Protein AF-A0A7W0ITI0-F1 (afdb_monomer_lite)

Sequence (199 aa):
MSAESVATEQTINFISLFIHGLGQFTGVFLGVLAGTAVTLLVQFLIRKKDEKNQIENLRFELEINLKKIHEWRDELTKYRNTVNGDSLITYFGYFKLSSFIGVTVFQLHNSGTLYKYLTHELIGQLQEVFNDFSLNGENFLNNQIRQRKDTLVNLNESGNEELWQKQLKPEVVRDIDFWEQKFKTHENTIKNTIQALNK

Radius of gyration: 34.75 Å; chains: 1; bounding box: 82×38×109 Å

Structure (mmCIF, N/CA/C/O backbone):
data_AF-A0A7W0ITI0-F1
#
_entry.id   AF-A0A7W0ITI0-F1
#
loop_
_atom_site.group_PDB
_atom_site.id
_atom_site.type_symbol
_atom_site.label_atom_id
_atom_site.label_alt_id
_atom_site.label_comp_id
_atom_site.label_asym_id
_atom_site.label_entity_id
_atom_site.label_seq_id
_atom_site.pdbx_PDB_ins_code
_atom_site.Cartn_x
_atom_site.Cartn_y
_atom_site.Cartn_z
_atom_site.occupancy
_atom_site.B_iso_or_equiv
_atom_site.auth_seq_id
_atom_site.auth_comp_id
_atom_site.auth_asym_id
_atom_site.auth_atom_id
_atom_site.pdbx_PDB_model_num
ATOM 1 N N . MET A 1 1 ? 57.970 24.795 -75.347 1.00 55.53 1 MET A N 1
ATOM 2 C CA . MET A 1 1 ? 56.687 24.163 -74.967 1.00 55.53 1 MET A CA 1
ATOM 3 C C . MET A 1 1 ? 55.599 24.781 -75.820 1.00 55.53 1 MET A C 1
ATOM 5 O O . MET A 1 1 ? 55.532 26.003 -75.868 1.00 55.53 1 MET A O 1
ATOM 9 N N . SER A 1 2 ? 54.842 23.974 -76.566 1.00 56.50 2 SER A N 1
ATOM 10 C CA . SER A 1 2 ? 53.717 24.468 -77.368 1.00 56.50 2 SER A CA 1
ATOM 11 C C . SER A 1 2 ? 52.556 24.847 -76.444 1.00 56.50 2 SER A C 1
ATOM 13 O O . SER A 1 2 ? 52.380 24.245 -75.387 1.00 56.50 2 SER A O 1
ATOM 15 N N . ALA A 1 3 ? 51.753 25.843 -76.827 1.00 58.75 3 ALA A N 1
ATOM 16 C CA . ALA A 1 3 ? 50.577 26.273 -76.058 1.00 58.75 3 ALA A CA 1
ATOM 17 C C . ALA A 1 3 ? 49.600 25.111 -75.757 1.00 58.75 3 ALA A C 1
ATOM 19 O O . ALA A 1 3 ? 48.911 25.107 -74.740 1.00 58.75 3 ALA A O 1
ATOM 20 N N . GLU A 1 4 ? 49.614 24.088 -76.609 1.00 58.31 4 GLU A N 1
ATOM 21 C CA . GLU A 1 4 ? 48.834 22.857 -76.493 1.00 58.31 4 GLU A CA 1
ATOM 22 C C . GLU A 1 4 ? 49.277 21.967 -75.312 1.00 58.31 4 GLU A C 1
ATOM 24 O O . GLU A 1 4 ? 48.436 21.387 -74.622 1.00 58.31 4 GLU A O 1
ATOM 29 N N . SER A 1 5 ? 50.582 21.914 -74.996 1.00 57.88 5 SER A N 1
ATOM 30 C CA . SER A 1 5 ? 51.080 21.130 -73.854 1.00 57.88 5 SER A CA 1
ATOM 31 C C . SER A 1 5 ? 50.694 21.763 -72.513 1.00 57.88 5 SER A C 1
ATOM 33 O O . SER A 1 5 ? 50.364 21.052 -71.570 1.00 57.88 5 SER A O 1
ATOM 35 N N . VAL A 1 6 ? 50.667 23.099 -72.447 1.00 64.62 6 VAL A N 1
ATOM 36 C CA . VAL A 1 6 ? 50.295 23.863 -71.242 1.00 64.62 6 VAL A CA 1
ATOM 37 C C . VAL A 1 6 ? 48.793 23.753 -70.952 1.00 64.62 6 VAL A C 1
ATOM 39 O O . VAL A 1 6 ? 48.401 23.568 -69.801 1.00 64.62 6 VAL A O 1
ATOM 42 N N . ALA A 1 7 ? 47.946 23.803 -71.985 1.00 62.38 7 ALA A N 1
ATOM 43 C CA . ALA A 1 7 ? 46.495 23.652 -71.836 1.00 62.38 7 ALA A CA 1
ATOM 44 C C . ALA A 1 7 ? 46.099 22.241 -71.358 1.00 62.38 7 ALA A C 1
ATOM 46 O O . ALA A 1 7 ? 45.210 22.082 -70.516 1.00 62.38 7 ALA A O 1
ATOM 47 N N . THR A 1 8 ? 46.795 21.211 -71.848 1.00 66.81 8 THR A N 1
ATOM 48 C CA . THR A 1 8 ? 46.546 19.815 -71.456 1.00 66.81 8 THR A CA 1
ATOM 49 C C . THR A 1 8 ? 46.943 19.567 -69.995 1.00 66.81 8 THR A C 1
ATOM 51 O O . THR A 1 8 ? 46.184 18.964 -69.236 1.00 66.81 8 THR A O 1
ATOM 54 N N . GLU A 1 9 ? 48.083 20.108 -69.559 1.00 67.69 9 GLU A N 1
ATOM 55 C CA . GLU A 1 9 ? 48.575 19.990 -68.180 1.00 67.69 9 GLU A CA 1
ATOM 56 C C . GLU A 1 9 ? 47.689 20.747 -67.170 1.00 67.69 9 GL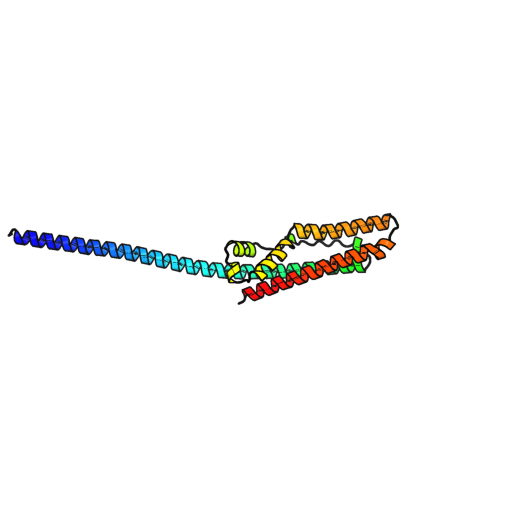U A C 1
ATOM 58 O O . GLU A 1 9 ? 47.389 20.235 -66.089 1.00 67.69 9 GLU A O 1
ATOM 63 N N . GLN A 1 10 ? 47.175 21.926 -67.540 1.00 65.06 10 GLN A N 1
ATOM 64 C CA . GLN A 1 10 ? 46.207 22.665 -66.718 1.00 65.06 10 GLN A CA 1
ATOM 65 C C . GLN A 1 10 ? 44.873 21.921 -66.564 1.00 65.06 10 GLN A C 1
ATOM 67 O O . GLN A 1 10 ? 44.306 21.895 -65.471 1.00 65.06 10 GLN A O 1
ATOM 72 N N . THR A 1 11 ? 44.395 21.267 -67.626 1.00 63.88 11 THR A N 1
ATOM 73 C CA . THR A 1 11 ? 43.134 20.508 -67.602 1.00 63.88 11 THR A CA 1
ATOM 74 C C . THR A 1 11 ? 43.245 19.257 -66.721 1.00 63.88 11 THR A C 1
ATOM 76 O O . THR A 1 11 ? 42.347 18.976 -65.927 1.00 63.88 11 THR A O 1
ATOM 79 N N . ILE A 1 12 ? 44.374 18.541 -66.786 1.00 66.88 12 ILE A N 1
ATOM 80 C CA . ILE A 1 12 ? 44.643 17.365 -65.939 1.00 66.88 12 ILE A CA 1
ATOM 81 C C . ILE A 1 12 ? 44.755 17.764 -64.460 1.00 66.88 12 ILE A C 1
ATOM 83 O O . ILE A 1 12 ? 44.180 17.096 -63.597 1.00 66.88 12 ILE A O 1
ATOM 87 N N . ASN A 1 13 ? 45.422 18.882 -64.158 1.00 63.97 13 ASN A N 1
ATOM 88 C CA . ASN A 1 13 ? 45.515 19.398 -62.791 1.00 63.97 13 ASN A CA 1
ATOM 89 C C . ASN A 1 13 ? 44.150 19.822 -62.233 1.00 63.97 13 ASN A C 1
ATOM 91 O O . ASN A 1 13 ? 43.855 19.526 -61.077 1.00 63.97 13 ASN A O 1
ATOM 95 N N . PHE A 1 14 ? 43.288 20.440 -63.047 1.00 60.88 14 PHE A N 1
ATOM 96 C CA . PHE A 1 14 ? 41.931 20.814 -62.638 1.00 60.88 14 PHE A CA 1
ATOM 97 C C . PHE A 1 14 ? 41.052 19.589 -62.344 1.00 60.88 14 PHE A C 1
ATOM 99 O O . PHE A 1 14 ? 40.375 19.548 -61.318 1.00 60.88 14 PHE A O 1
ATOM 106 N N . ILE A 1 15 ? 41.110 18.555 -63.190 1.00 56.72 15 ILE A N 1
ATOM 107 C CA . ILE A 1 15 ? 40.376 17.297 -62.982 1.00 56.72 15 ILE A CA 1
ATOM 108 C C . ILE A 1 15 ? 40.888 16.564 -61.733 1.00 56.72 15 ILE A C 1
ATOM 110 O O . ILE A 1 15 ? 40.084 16.089 -60.936 1.00 56.72 15 ILE A O 1
ATOM 114 N N . SER A 1 16 ? 42.205 16.523 -61.511 1.00 58.97 16 SER A N 1
ATOM 115 C CA . SER A 1 16 ? 42.799 15.940 -60.300 1.00 58.97 16 SER A CA 1
ATOM 116 C C . SER A 1 16 ? 42.366 16.681 -59.027 1.00 58.97 16 SER A C 1
ATOM 118 O O . SER A 1 16 ? 42.003 16.041 -58.040 1.00 58.97 16 SER A O 1
ATOM 120 N N . LEU A 1 17 ? 42.327 18.019 -59.049 1.00 58.84 17 LEU A N 1
ATOM 121 C CA . LEU A 1 17 ? 41.833 18.836 -57.932 1.00 58.84 17 LEU A CA 1
ATOM 122 C C . LEU A 1 17 ? 40.335 18.621 -57.678 1.00 58.84 17 LEU A C 1
ATOM 124 O O . LEU A 1 17 ? 39.905 18.557 -56.528 1.00 58.84 17 LEU A O 1
ATOM 128 N N . PHE A 1 18 ? 39.547 18.469 -58.742 1.00 55.47 18 PHE A N 1
ATOM 129 C CA . PHE A 1 18 ? 38.111 18.223 -58.660 1.00 55.47 18 PHE A CA 1
ATOM 130 C C . PHE A 1 18 ? 37.793 16.820 -58.117 1.00 55.47 18 PHE A C 1
ATOM 132 O O . PHE A 1 18 ? 36.931 16.679 -57.252 1.00 55.47 18 PHE A O 1
ATOM 139 N N . ILE A 1 19 ? 38.531 15.791 -58.549 1.00 58.16 19 ILE A N 1
ATOM 140 C CA . ILE A 1 19 ? 38.401 14.411 -58.052 1.00 58.16 19 ILE A CA 1
ATOM 141 C C . ILE A 1 19 ? 38.868 14.307 -56.593 1.00 58.16 19 ILE A C 1
ATOM 143 O O . ILE A 1 19 ? 38.176 13.693 -55.781 1.00 58.16 19 ILE A O 1
ATOM 147 N N . HIS A 1 20 ? 39.985 14.947 -56.224 1.00 56.28 20 HIS A N 1
ATOM 148 C CA . HIS A 1 20 ? 40.432 15.002 -54.828 1.00 56.28 20 HIS A CA 1
ATOM 149 C C . HIS A 1 20 ? 39.455 15.783 -53.936 1.00 56.28 20 HIS A C 1
ATOM 151 O O . HIS A 1 20 ? 39.162 15.337 -52.827 1.00 56.28 20 HIS A O 1
ATOM 157 N N . GLY A 1 21 ? 38.893 16.892 -54.430 1.00 57.44 21 GLY A N 1
ATOM 158 C CA . GLY A 1 21 ? 37.854 17.652 -53.736 1.00 57.44 21 GLY A CA 1
ATOM 159 C C . GLY A 1 21 ? 36.591 16.820 -53.506 1.00 57.44 21 GLY A C 1
ATOM 160 O O . GLY A 1 21 ? 36.151 16.675 -52.368 1.00 57.44 21 GLY A O 1
ATOM 161 N N . LEU A 1 22 ? 36.042 16.191 -54.551 1.00 54.81 22 LEU A N 1
ATOM 162 C CA . LEU A 1 22 ? 34.871 15.307 -54.448 1.00 54.81 22 LEU A CA 1
ATOM 163 C C . LEU A 1 22 ? 35.119 14.091 -53.538 1.00 54.81 22 LEU A C 1
ATOM 165 O O . LEU A 1 22 ? 34.239 13.719 -52.759 1.00 54.81 22 LEU A O 1
ATOM 169 N N . GLY A 1 23 ? 36.312 13.494 -53.583 1.00 55.19 23 GLY A N 1
ATOM 170 C CA . GLY A 1 23 ? 36.715 12.400 -52.692 1.00 55.19 23 GLY A CA 1
ATOM 171 C C . GLY A 1 23 ? 36.754 12.812 -51.214 1.00 55.19 23 GLY A C 1
ATOM 172 O O . GLY A 1 23 ? 36.298 12.069 -50.346 1.00 55.19 23 GLY A O 1
ATOM 173 N N . GLN A 1 24 ? 37.220 14.027 -50.916 1.00 55.84 24 GLN A N 1
ATOM 174 C CA . GLN A 1 24 ? 37.206 14.572 -49.555 1.00 55.84 24 GLN A CA 1
ATOM 175 C C . GLN A 1 24 ? 35.787 14.923 -49.082 1.00 55.84 24 GLN A C 1
ATOM 177 O O . GLN A 1 24 ? 35.429 14.590 -47.954 1.00 55.84 24 GLN A O 1
ATOM 182 N N . PHE A 1 25 ? 34.945 15.516 -49.937 1.00 54.50 25 PHE A N 1
ATOM 183 C CA . PHE A 1 25 ? 33.549 15.817 -49.589 1.00 54.50 25 PHE A CA 1
ATOM 184 C C . PHE A 1 25 ? 32.720 14.550 -49.346 1.00 54.50 25 PHE A C 1
ATOM 186 O O . PHE A 1 25 ? 31.963 14.491 -48.378 1.00 54.50 25 PHE A O 1
ATOM 193 N N . THR A 1 26 ? 32.892 13.514 -50.172 1.00 57.75 26 THR A N 1
ATOM 194 C CA . THR A 1 26 ? 32.222 12.218 -49.979 1.00 57.75 26 THR A CA 1
ATOM 195 C C . THR A 1 26 ? 32.723 11.494 -48.728 1.00 57.75 26 THR A C 1
ATOM 197 O O . THR A 1 26 ? 31.907 10.958 -47.981 1.00 57.75 26 THR A O 1
ATOM 200 N N . GLY A 1 27 ? 34.026 11.542 -48.430 1.00 59.31 27 GLY A N 1
ATOM 201 C CA . GLY A 1 27 ? 34.604 10.973 -47.208 1.00 59.31 27 GLY A CA 1
ATOM 202 C C . GLY A 1 27 ? 34.136 11.665 -45.923 1.00 59.31 27 GLY A C 1
ATOM 203 O O . GLY A 1 27 ? 33.773 10.987 -44.963 1.00 59.31 27 GLY A O 1
ATOM 204 N N . VAL A 1 28 ? 34.068 13.002 -45.906 1.00 61.47 28 VAL A N 1
ATOM 205 C CA . VAL A 1 28 ? 33.527 13.770 -44.768 1.00 61.47 28 VAL A CA 1
ATOM 206 C C . VAL A 1 28 ? 32.029 13.509 -44.602 1.00 61.47 28 VAL A C 1
ATOM 208 O O . VAL A 1 28 ? 31.570 13.277 -43.487 1.00 61.47 28 VAL A O 1
ATOM 211 N N . PHE A 1 29 ? 31.267 13.471 -45.698 1.00 65.88 29 PHE A N 1
ATOM 212 C CA . PHE A 1 29 ? 29.832 13.188 -45.665 1.00 65.88 29 PHE A CA 1
ATOM 213 C C . PHE A 1 29 ? 29.526 11.768 -45.161 1.00 65.88 29 PHE A C 1
ATOM 215 O O . PHE A 1 29 ? 28.691 11.594 -44.273 1.00 65.88 29 PHE A O 1
ATOM 222 N N . LEU A 1 30 ? 30.250 10.755 -45.650 1.00 66.00 30 LEU A N 1
ATOM 223 C CA . LEU A 1 30 ? 30.146 9.376 -45.162 1.00 66.00 30 LEU A CA 1
ATOM 224 C C . LEU A 1 30 ? 30.618 9.245 -43.709 1.00 66.00 30 LEU A C 1
ATOM 226 O O . LEU A 1 30 ? 30.004 8.508 -42.943 1.00 66.00 30 LEU A O 1
ATOM 230 N N . GLY A 1 31 ? 31.652 9.988 -43.309 1.00 61.56 31 GLY A N 1
ATOM 231 C CA . GLY A 1 31 ? 32.125 10.048 -41.926 1.00 61.56 31 GLY A CA 1
ATOM 232 C C . GLY A 1 31 ? 31.086 10.632 -40.967 1.00 61.56 31 GLY A C 1
ATOM 233 O O . GLY A 1 31 ? 30.865 10.071 -39.895 1.00 61.56 31 GLY A O 1
ATOM 234 N N . VAL A 1 32 ? 30.390 11.705 -41.362 1.00 72.69 32 VAL A N 1
ATOM 235 C CA . VAL A 1 32 ? 29.291 12.294 -40.578 1.00 72.69 32 VAL A CA 1
ATOM 236 C C . VAL A 1 32 ? 28.112 11.326 -40.486 1.00 72.69 32 VAL A C 1
ATOM 238 O O . VAL A 1 32 ? 27.622 11.085 -39.386 1.00 72.69 32 VAL A O 1
ATOM 241 N N . LEU A 1 33 ? 27.698 10.708 -41.598 1.00 70.06 33 LEU A N 1
ATOM 242 C CA . LEU A 1 33 ? 26.613 9.719 -41.599 1.00 70.06 33 LEU A CA 1
ATOM 243 C C . LEU A 1 33 ? 26.942 8.488 -40.743 1.00 70.06 33 LEU A C 1
ATOM 245 O O . LEU A 1 33 ? 26.102 8.046 -39.960 1.00 70.06 33 LEU A O 1
ATOM 249 N N . ALA A 1 34 ? 28.164 7.960 -40.846 1.00 74.94 34 ALA A N 1
ATOM 250 C CA . ALA A 1 34 ? 28.629 6.845 -40.027 1.00 74.94 34 ALA A CA 1
ATOM 251 C C . ALA A 1 34 ? 28.706 7.232 -38.542 1.00 74.94 34 ALA A C 1
ATOM 253 O O . ALA A 1 34 ? 28.253 6.472 -37.687 1.00 74.94 34 ALA A O 1
ATOM 254 N N . GLY A 1 35 ? 29.203 8.434 -38.233 1.00 70.88 35 GLY A N 1
ATOM 255 C CA . GLY A 1 35 ? 29.227 8.982 -36.878 1.00 70.88 35 GLY A CA 1
ATOM 256 C C . GLY A 1 35 ? 27.824 9.097 -36.281 1.00 70.88 35 GLY A C 1
ATOM 257 O O . GLY A 1 35 ? 27.577 8.567 -35.200 1.00 70.88 35 GLY A O 1
ATOM 258 N N . THR A 1 36 ? 26.878 9.701 -37.010 1.00 81.38 36 THR A N 1
ATOM 259 C CA . THR A 1 36 ? 25.472 9.804 -36.588 1.00 81.38 36 THR A CA 1
ATOM 260 C C . THR A 1 36 ? 24.841 8.427 -36.392 1.00 81.38 36 THR A C 1
ATOM 262 O O . THR A 1 36 ? 24.191 8.202 -35.372 1.00 81.38 36 THR A O 1
ATOM 265 N N . ALA A 1 37 ? 25.061 7.483 -37.310 1.00 80.00 37 ALA A N 1
ATOM 266 C CA . ALA A 1 37 ? 24.527 6.127 -37.195 1.00 80.00 37 ALA A CA 1
ATOM 267 C C . ALA A 1 37 ? 25.057 5.396 -35.949 1.00 80.00 37 ALA A C 1
ATOM 269 O O . ALA A 1 37 ? 24.274 4.805 -35.203 1.00 80.00 37 ALA A O 1
ATOM 270 N N . VAL A 1 38 ? 26.364 5.481 -35.676 1.00 82.19 38 VAL A N 1
ATOM 271 C CA . VAL A 1 38 ? 26.976 4.897 -34.472 1.00 82.19 38 VAL A CA 1
ATOM 272 C C . VAL A 1 38 ? 26.438 5.566 -33.210 1.00 82.19 38 VAL A C 1
ATOM 274 O O . VAL A 1 38 ? 26.077 4.868 -32.265 1.00 82.19 38 VAL A O 1
ATOM 277 N N . THR A 1 39 ? 26.321 6.897 -33.186 1.00 83.81 39 THR A N 1
ATOM 278 C CA . THR A 1 39 ? 25.745 7.616 -32.041 1.00 83.81 39 THR A CA 1
ATOM 279 C C . THR A 1 39 ? 24.308 7.178 -31.768 1.00 83.81 39 THR A C 1
ATOM 281 O O . THR A 1 39 ? 23.984 6.864 -30.624 1.00 83.81 39 THR A O 1
ATOM 284 N N . LEU A 1 40 ? 23.462 7.090 -32.800 1.00 84.56 40 LEU A N 1
ATOM 285 C CA . LEU A 1 40 ? 22.080 6.623 -32.663 1.00 84.56 40 LEU A CA 1
ATOM 286 C C . LEU A 1 40 ? 22.017 5.184 -32.136 1.00 84.56 40 LEU A C 1
ATOM 288 O O . LEU A 1 40 ? 21.211 4.885 -31.255 1.00 84.56 40 LEU A O 1
ATOM 292 N N . LEU A 1 41 ? 22.893 4.303 -32.623 1.00 84.00 41 LEU A N 1
ATOM 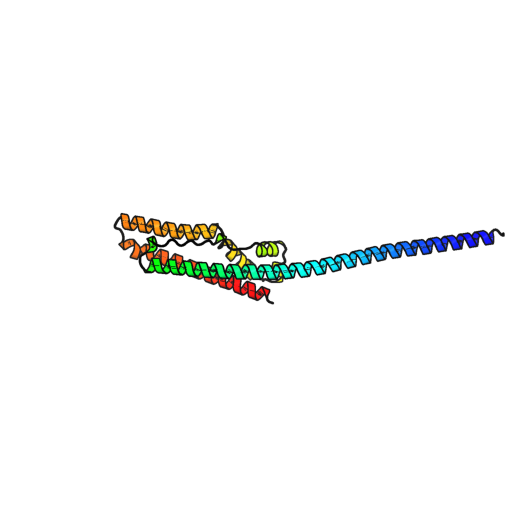293 C CA . LEU A 1 41 ? 22.954 2.911 -32.182 1.00 84.00 41 LEU A CA 1
ATOM 294 C C . LEU A 1 41 ? 23.408 2.791 -30.721 1.00 84.00 41 LEU A C 1
ATOM 296 O O . LEU A 1 41 ? 22.785 2.072 -29.941 1.00 84.00 41 LEU A O 1
ATOM 300 N N . VAL A 1 42 ? 24.447 3.526 -30.320 1.00 87.31 42 VAL A N 1
ATOM 301 C CA . VAL A 1 42 ? 24.920 3.557 -28.927 1.00 87.31 42 VAL A CA 1
ATOM 302 C C . VAL A 1 42 ? 23.835 4.107 -28.000 1.00 87.31 42 VAL A C 1
ATOM 304 O O . VAL A 1 42 ? 23.551 3.496 -26.970 1.00 87.31 42 VAL A O 1
ATOM 307 N N . GLN A 1 43 ? 23.174 5.205 -28.379 1.00 84.12 43 GLN A N 1
ATOM 308 C CA . GLN A 1 43 ? 22.056 5.765 -27.612 1.00 84.12 43 GLN A CA 1
ATOM 309 C C . GLN A 1 43 ? 20.905 4.765 -27.468 1.00 84.12 43 GLN A C 1
ATOM 311 O O . GLN A 1 43 ? 20.336 4.633 -26.385 1.00 84.12 43 GLN A O 1
ATOM 316 N N . PHE A 1 44 ? 20.585 4.023 -28.530 1.00 85.06 44 PHE A N 1
ATOM 317 C CA . PHE A 1 44 ? 19.563 2.982 -28.486 1.00 85.06 44 PHE A CA 1
ATOM 318 C C . PHE A 1 44 ? 19.924 1.855 -27.508 1.00 85.06 44 PHE A C 1
ATOM 320 O O . PHE A 1 44 ? 19.082 1.444 -26.708 1.00 85.06 44 PHE A O 1
ATOM 327 N N . LEU A 1 45 ? 21.174 1.381 -27.530 1.00 86.06 45 LEU A N 1
ATOM 328 C CA . LEU A 1 45 ? 21.651 0.334 -26.622 1.00 86.06 45 LEU A CA 1
ATOM 329 C C . LEU A 1 45 ? 21.639 0.785 -25.157 1.00 86.06 45 LEU A C 1
ATOM 331 O O . LEU A 1 45 ? 21.164 0.040 -24.298 1.00 86.06 45 LEU A O 1
ATOM 335 N N . ILE A 1 46 ? 22.116 2.002 -24.879 1.00 88.75 46 ILE A N 1
ATOM 336 C CA . ILE A 1 46 ? 22.092 2.586 -23.530 1.00 88.75 46 ILE A CA 1
ATOM 337 C C . ILE A 1 46 ? 20.646 2.693 -23.044 1.00 88.75 46 ILE A C 1
ATOM 339 O O . ILE A 1 46 ? 20.322 2.165 -21.984 1.00 88.75 46 ILE A O 1
ATOM 343 N N . ARG A 1 47 ? 19.746 3.250 -23.863 1.00 87.25 47 ARG A N 1
ATOM 344 C CA . ARG A 1 47 ? 18.326 3.392 -23.516 1.00 87.25 47 ARG A CA 1
ATOM 345 C C . ARG A 1 47 ? 17.657 2.051 -23.217 1.00 87.25 47 ARG A C 1
ATOM 347 O O . ARG A 1 47 ? 16.904 1.954 -22.256 1.00 87.25 47 ARG A O 1
ATOM 354 N N . LYS A 1 48 ? 17.939 1.013 -24.010 1.00 86.94 48 LYS A N 1
ATOM 355 C CA . LYS A 1 48 ? 17.435 -0.349 -23.764 1.00 86.94 48 LYS A CA 1
ATOM 356 C C . LYS A 1 48 ? 17.925 -0.917 -22.432 1.00 86.94 48 LYS A C 1
ATOM 358 O O . LYS A 1 48 ? 17.155 -1.574 -21.734 1.00 86.94 48 LYS A O 1
ATOM 363 N N . LYS A 1 49 ? 19.195 -0.691 -22.091 1.00 90.06 49 LYS A N 1
ATOM 364 C CA . LYS A 1 49 ? 19.769 -1.132 -20.815 1.00 90.06 49 LYS A CA 1
ATOM 365 C C . LYS A 1 49 ? 19.152 -0.376 -19.638 1.00 90.06 49 LYS A C 1
ATOM 367 O O . LYS A 1 49 ? 18.775 -1.005 -18.655 1.00 90.06 49 LYS A O 1
ATOM 372 N N . ASP A 1 50 ? 19.014 0.939 -19.759 1.00 90.69 50 ASP A N 1
ATOM 373 C CA . ASP A 1 50 ? 18.417 1.782 -18.723 1.00 90.69 50 ASP A CA 1
ATOM 374 C C . ASP A 1 50 ? 16.953 1.414 -18.478 1.00 90.69 50 ASP A C 1
ATOM 376 O O . ASP A 1 50 ? 16.544 1.272 -17.329 1.00 90.69 50 ASP A O 1
ATOM 380 N N . GLU A 1 51 ? 16.184 1.171 -19.542 1.00 91.81 51 GLU A N 1
ATOM 381 C CA . GLU A 1 51 ? 14.801 0.697 -19.450 1.00 91.81 51 GLU A CA 1
ATOM 382 C C . GLU A 1 51 ? 14.718 -0.634 -18.692 1.00 91.81 51 GLU A C 1
ATOM 384 O O . GLU A 1 51 ? 13.925 -0.759 -17.761 1.00 91.81 51 GLU A O 1
ATOM 389 N N . LYS A 1 52 ? 15.593 -1.600 -19.004 1.00 91.50 52 LYS A N 1
ATOM 390 C CA . LYS A 1 52 ? 15.653 -2.870 -18.266 1.00 91.50 52 LYS A CA 1
ATOM 391 C C . LYS A 1 52 ? 15.925 -2.650 -16.772 1.00 91.50 52 LYS A C 1
ATOM 393 O O . LYS A 1 52 ? 15.203 -3.197 -15.942 1.00 91.50 52 LYS A O 1
ATOM 398 N N . ASN A 1 53 ? 16.921 -1.831 -16.436 1.00 93.38 53 ASN A N 1
ATOM 399 C CA . ASN A 1 53 ? 17.263 -1.530 -15.044 1.00 93.38 53 ASN A CA 1
ATOM 400 C C . ASN A 1 53 ? 16.099 -0.842 -14.310 1.00 93.38 53 ASN A C 1
ATOM 402 O O . ASN A 1 53 ? 15.838 -1.137 -13.148 1.00 93.38 53 ASN A O 1
ATOM 406 N N . GLN A 1 54 ? 15.376 0.063 -14.976 1.00 94.38 54 GLN A N 1
ATOM 407 C CA . GLN A 1 54 ? 14.211 0.725 -14.387 1.00 94.38 54 GLN A CA 1
ATOM 408 C C . GLN A 1 54 ? 13.071 -0.258 -14.102 1.00 94.38 54 GLN A C 1
ATOM 410 O O . GLN A 1 54 ? 12.418 -0.137 -13.069 1.00 94.38 54 GLN A O 1
ATOM 415 N N . ILE A 1 55 ? 12.844 -1.245 -14.972 1.00 96.19 55 ILE A N 1
ATOM 416 C CA . ILE A 1 55 ? 11.843 -2.294 -14.736 1.00 96.19 55 ILE A CA 1
ATOM 417 C C . ILE A 1 55 ? 12.253 -3.216 -13.581 1.00 96.19 55 ILE A C 1
ATOM 419 O O . ILE A 1 55 ? 11.409 -3.580 -12.761 1.00 96.19 55 ILE A O 1
ATOM 423 N N . GLU A 1 56 ? 13.538 -3.553 -13.463 1.00 95.38 56 GLU A N 1
ATOM 424 C CA . GLU A 1 56 ? 14.060 -4.306 -12.314 1.00 95.38 56 GLU A CA 1
ATOM 425 C C . GLU A 1 56 ? 13.909 -3.514 -11.003 1.00 95.38 56 GLU A C 1
ATOM 427 O O . GLU A 1 56 ? 13.418 -4.054 -10.010 1.00 95.38 56 GLU A O 1
ATOM 432 N N . ASN A 1 57 ? 14.224 -2.216 -11.013 1.00 96.06 57 ASN A N 1
ATOM 433 C CA . ASN A 1 57 ? 14.023 -1.330 -9.862 1.00 96.06 57 ASN A CA 1
ATOM 434 C C . ASN A 1 57 ? 12.544 -1.203 -9.485 1.00 96.06 57 ASN A C 1
ATOM 436 O O . ASN A 1 57 ? 12.206 -1.256 -8.304 1.00 96.06 57 ASN A O 1
ATOM 440 N N . LEU A 1 58 ? 11.655 -1.083 -10.477 1.00 96.75 58 LEU A N 1
ATOM 441 C CA . LEU A 1 58 ? 10.213 -1.049 -10.255 1.00 96.75 58 LEU A CA 1
ATOM 442 C C . LEU A 1 58 ? 9.745 -2.332 -9.564 1.00 96.75 58 LEU A C 1
ATOM 444 O O . LEU A 1 58 ? 8.991 -2.279 -8.596 1.00 96.75 58 LEU A O 1
ATOM 448 N N . ARG A 1 59 ? 10.208 -3.492 -10.031 1.00 96.81 59 ARG A N 1
ATOM 449 C CA . ARG A 1 59 ? 9.869 -4.777 -9.415 1.00 96.81 59 ARG A CA 1
ATOM 450 C C . ARG A 1 59 ? 10.311 -4.829 -7.956 1.00 96.81 59 ARG A C 1
ATOM 452 O O . ARG A 1 59 ? 9.506 -5.160 -7.092 1.00 96.81 59 ARG A O 1
ATOM 459 N N . PHE A 1 60 ? 11.556 -4.452 -7.688 1.00 96.56 60 PHE A N 1
ATOM 460 C CA . PHE A 1 60 ? 12.099 -4.398 -6.335 1.00 96.56 60 PHE A CA 1
ATOM 461 C C . PHE A 1 60 ? 11.298 -3.455 -5.419 1.00 96.56 60 PHE A C 1
ATOM 463 O O . PHE A 1 60 ? 10.974 -3.809 -4.285 1.00 96.56 60 PHE A O 1
ATOM 470 N N . GLU A 1 61 ? 10.922 -2.274 -5.917 1.00 97.00 61 GLU A N 1
ATOM 471 C CA . GLU A 1 61 ? 10.085 -1.304 -5.204 1.00 97.00 61 GLU A CA 1
ATOM 472 C C . GLU A 1 61 ? 8.717 -1.901 -4.830 1.00 97.00 61 GLU A C 1
ATOM 474 O O . GLU A 1 61 ? 8.289 -1.825 -3.675 1.00 97.00 61 GLU A O 1
ATOM 479 N N . LEU A 1 62 ? 8.062 -2.567 -5.785 1.00 97.69 62 LEU A N 1
ATOM 480 C CA . LEU A 1 62 ? 6.782 -3.245 -5.581 1.00 97.69 62 LEU A CA 1
ATOM 481 C C . LEU A 1 62 ? 6.887 -4.419 -4.592 1.00 97.69 62 LEU A C 1
ATOM 483 O O . LEU A 1 62 ? 5.996 -4.604 -3.765 1.00 97.69 62 LEU A O 1
ATOM 487 N N . GLU A 1 63 ? 7.979 -5.183 -4.618 1.00 97.50 63 GLU A N 1
ATOM 488 C CA . GLU A 1 63 ? 8.236 -6.264 -3.658 1.00 97.50 63 GLU A CA 1
ATOM 489 C C . GLU A 1 63 ? 8.434 -5.744 -2.228 1.00 97.50 63 GLU A C 1
ATOM 491 O O . GLU A 1 63 ? 7.914 -6.330 -1.275 1.00 97.50 63 GLU A O 1
ATOM 496 N N . ILE A 1 64 ? 9.144 -4.625 -2.053 1.00 97.44 64 ILE A N 1
ATOM 497 C CA . ILE A 1 64 ? 9.253 -3.952 -0.749 1.00 97.44 64 ILE A CA 1
ATOM 498 C C . ILE A 1 64 ? 7.876 -3.501 -0.269 1.00 97.44 64 ILE A C 1
ATOM 500 O O . ILE A 1 64 ? 7.524 -3.684 0.896 1.00 97.44 64 ILE A O 1
ATOM 504 N N . ASN A 1 65 ? 7.096 -2.904 -1.160 1.00 98.06 65 ASN A N 1
ATOM 505 C CA . ASN A 1 65 ? 5.766 -2.416 -0.839 1.00 98.06 65 ASN A CA 1
ATOM 506 C C . ASN A 1 65 ? 4.801 -3.546 -0.450 1.00 98.06 65 ASN A C 1
ATOM 508 O O . ASN A 1 65 ? 4.000 -3.356 0.462 1.00 98.06 65 ASN A O 1
ATOM 512 N N . LEU A 1 66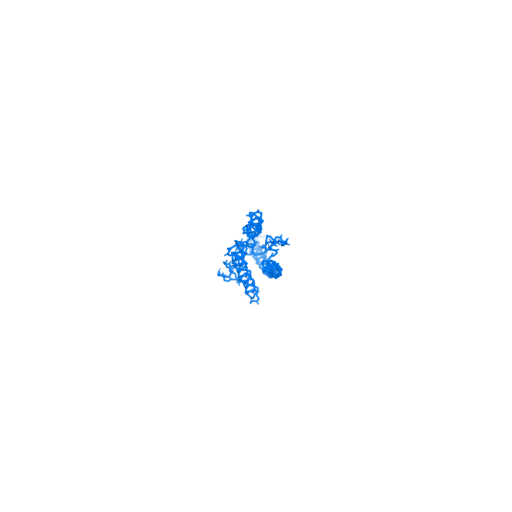 ? 4.916 -4.738 -1.047 1.00 97.81 66 LEU A N 1
ATOM 513 C CA . LEU A 1 66 ? 4.160 -5.914 -0.601 1.00 97.81 66 LEU A CA 1
ATOM 514 C C . LEU A 1 66 ? 4.443 -6.267 0.860 1.00 97.81 66 LEU A C 1
ATOM 516 O O . LEU A 1 66 ? 3.504 -6.532 1.607 1.00 97.81 66 LEU A O 1
ATOM 520 N N . LYS A 1 67 ? 5.713 -6.218 1.284 1.00 97.75 67 LYS A N 1
ATOM 521 C CA . LYS A 1 67 ? 6.083 -6.484 2.684 1.00 97.75 67 LYS A CA 1
ATOM 522 C C . LYS A 1 67 ? 5.418 -5.489 3.635 1.00 97.75 67 LYS A C 1
ATOM 524 O O . LYS A 1 67 ? 4.873 -5.899 4.651 1.00 97.75 67 LYS A O 1
ATOM 529 N N . LYS A 1 68 ? 5.374 -4.206 3.266 1.00 97.94 68 LYS A N 1
ATOM 530 C CA . LYS A 1 68 ? 4.688 -3.170 4.060 1.00 97.94 68 LYS A CA 1
ATOM 531 C C . LYS A 1 68 ? 3.189 -3.426 4.175 1.00 97.94 68 LYS A C 1
ATOM 533 O O . LYS A 1 68 ? 2.629 -3.268 5.252 1.00 97.94 68 LYS A O 1
ATOM 538 N N . ILE A 1 69 ? 2.538 -3.861 3.093 1.00 98.06 69 ILE A N 1
ATOM 539 C CA . ILE A 1 69 ? 1.116 -4.231 3.146 1.00 98.06 69 ILE A CA 1
ATOM 540 C C . ILE A 1 69 ? 0.901 -5.402 4.105 1.00 98.06 69 ILE A C 1
ATOM 542 O O . ILE A 1 69 ? -0.057 -5.378 4.871 1.00 98.06 69 ILE A O 1
ATOM 546 N N . HIS A 1 70 ? 1.779 -6.408 4.100 1.00 97.94 70 HIS A N 1
ATOM 547 C CA . HIS A 1 70 ? 1.707 -7.506 5.070 1.00 97.94 70 HIS A CA 1
ATOM 548 C C . HIS A 1 70 ? 1.861 -7.006 6.507 1.00 97.94 70 HIS A C 1
ATOM 550 O O . HIS A 1 70 ? 1.013 -7.320 7.336 1.00 97.94 70 HIS A O 1
ATOM 556 N N . GLU A 1 71 ? 2.841 -6.143 6.778 1.00 97.81 71 GLU A N 1
ATOM 557 C CA . GLU A 1 71 ? 3.020 -5.517 8.096 1.00 97.81 71 GLU A CA 1
ATOM 558 C C . GLU A 1 71 ? 1.774 -4.728 8.540 1.00 97.81 71 GLU A C 1
ATOM 560 O O . GLU A 1 71 ? 1.348 -4.824 9.692 1.00 97.81 71 GLU A O 1
ATOM 565 N N . TRP A 1 72 ? 1.134 -3.984 7.633 1.00 98.31 72 TRP A N 1
ATOM 566 C CA . TRP A 1 72 ? -0.109 -3.270 7.936 1.00 98.31 72 TRP A CA 1
ATOM 567 C C . TRP A 1 72 ? -1.292 -4.214 8.151 1.00 98.31 72 TRP A C 1
ATOM 569 O O . TRP A 1 72 ? -2.125 -3.954 9.013 1.00 98.31 72 TRP A O 1
ATOM 579 N N . ARG A 1 73 ? -1.381 -5.333 7.429 1.00 98.00 73 ARG A N 1
ATOM 580 C CA . ARG A 1 73 ? -2.413 -6.353 7.679 1.00 98.00 73 ARG A CA 1
ATOM 581 C C . ARG A 1 73 ? -2.233 -7.022 9.043 1.00 98.00 73 ARG A C 1
ATOM 583 O O . ARG A 1 73 ? -3.225 -7.260 9.735 1.00 98.00 73 ARG A O 1
ATOM 590 N N . ASP A 1 74 ? -0.995 -7.268 9.456 1.00 97.88 74 ASP A N 1
ATOM 591 C CA . ASP A 1 74 ? -0.690 -7.785 10.791 1.00 97.88 74 ASP A CA 1
ATOM 592 C C . ASP A 1 74 ? -1.082 -6.770 11.871 1.00 97.88 74 ASP A C 1
ATOM 594 O O . ASP A 1 74 ? -1.717 -7.127 12.866 1.00 97.88 74 ASP A O 1
ATOM 598 N N . GLU A 1 75 ? -0.786 -5.486 11.659 1.00 98.38 75 GLU A N 1
ATOM 599 C CA . GLU A 1 75 ? -1.193 -4.418 12.575 1.00 98.38 75 GLU A CA 1
ATOM 600 C C . GLU A 1 75 ? -2.723 -4.263 12.643 1.00 98.38 75 GLU A C 1
ATOM 602 O O . GLU A 1 75 ? -3.291 -4.148 13.730 1.00 98.38 75 GLU A O 1
ATOM 607 N N . LEU A 1 76 ? -3.421 -4.382 11.509 1.00 98.25 76 LEU A N 1
ATOM 608 C CA . LEU A 1 76 ? -4.887 -4.401 11.456 1.00 98.25 76 LEU A CA 1
ATOM 609 C C . LEU A 1 76 ? -5.475 -5.606 12.197 1.00 98.25 76 LEU A C 1
ATOM 611 O O . LEU A 1 76 ? -6.514 -5.491 12.846 1.00 98.25 76 LEU A O 1
ATOM 615 N N . THR A 1 77 ? -4.792 -6.748 12.165 1.00 98.06 77 THR A N 1
ATOM 616 C CA . THR A 1 77 ? -5.185 -7.931 12.938 1.00 98.06 77 THR A CA 1
ATOM 617 C C . THR A 1 77 ? -5.040 -7.682 14.439 1.00 98.06 77 THR A C 1
ATOM 619 O O . THR A 1 77 ? -5.945 -8.018 15.205 1.00 98.06 77 THR A O 1
ATOM 622 N N . LYS A 1 78 ? -3.956 -7.030 14.883 1.00 98.06 78 LYS A N 1
ATOM 623 C CA . LYS A 1 78 ? -3.814 -6.605 16.288 1.00 98.06 78 LYS A CA 1
ATOM 624 C C . LYS A 1 78 ? -4.931 -5.644 16.686 1.00 98.06 78 LYS A C 1
ATOM 626 O O . LYS A 1 78 ? -5.523 -5.826 17.746 1.00 98.06 78 LYS A O 1
ATOM 631 N N . TYR A 1 79 ? -5.261 -4.686 15.821 1.00 98.19 79 TYR A N 1
ATOM 632 C CA . TYR A 1 79 ? -6.372 -3.762 16.034 1.00 98.19 79 TYR A CA 1
ATOM 633 C C . TYR A 1 79 ? -7.725 -4.482 16.155 1.00 98.19 79 TYR A C 1
ATOM 635 O O . TYR A 1 79 ? -8.493 -4.228 17.081 1.00 98.19 79 TYR A O 1
ATOM 643 N N . ARG A 1 80 ? -8.004 -5.457 15.282 1.00 98.25 80 ARG A N 1
ATOM 644 C CA . ARG A 1 80 ? -9.205 -6.304 15.377 1.00 98.25 80 ARG A CA 1
ATOM 645 C C . ARG A 1 80 ? -9.260 -7.065 16.698 1.00 98.25 80 ARG A C 1
ATOM 647 O O . ARG A 1 80 ? -10.314 -7.128 17.327 1.00 98.25 80 ARG A O 1
ATOM 654 N N . ASN A 1 81 ? -8.136 -7.619 17.139 1.00 97.88 81 ASN A N 1
ATOM 655 C CA . ASN A 1 81 ? -8.073 -8.389 18.378 1.00 97.88 81 ASN A CA 1
ATOM 656 C C . ASN A 1 81 ? -8.330 -7.522 19.620 1.00 97.88 81 ASN A C 1
ATOM 658 O O . ASN A 1 81 ? -9.042 -7.971 20.519 1.00 97.88 81 ASN A O 1
ATOM 662 N N . THR A 1 82 ? -7.830 -6.282 19.664 1.00 97.50 82 THR A N 1
ATOM 663 C CA . THR A 1 82 ? -8.123 -5.362 20.779 1.00 97.50 82 THR A CA 1
ATOM 664 C C . THR A 1 82 ? -9.591 -4.943 20.800 1.00 97.50 82 THR A C 1
ATOM 666 O O . THR A 1 82 ? -10.200 -4.908 21.867 1.00 97.50 82 THR A O 1
ATOM 669 N N . VAL A 1 83 ? -10.202 -4.700 19.636 1.00 96.88 83 VAL A N 1
ATOM 670 C CA . VAL A 1 83 ? -11.643 -4.411 19.523 1.00 96.88 83 VAL A CA 1
ATOM 671 C C . VAL A 1 83 ? -12.486 -5.599 19.986 1.00 96.88 83 VAL A C 1
ATOM 673 O O . VAL A 1 83 ? -13.416 -5.429 20.774 1.00 96.88 83 VAL A O 1
ATOM 676 N N . ASN A 1 84 ? -12.152 -6.811 19.541 1.00 94.88 84 ASN A N 1
ATOM 677 C CA . ASN A 1 84 ? -12.879 -8.022 19.918 1.00 94.88 84 ASN A CA 1
ATOM 678 C C . ASN A 1 84 ? -12.775 -8.316 21.416 1.00 94.88 84 ASN A C 1
ATOM 680 O O . ASN A 1 84 ? -13.783 -8.676 22.020 1.00 94.88 84 ASN A O 1
ATOM 684 N N . GLY A 1 85 ? -11.593 -8.111 22.003 1.00 93.56 85 GLY A N 1
ATOM 685 C CA . GLY A 1 85 ? -11.336 -8.256 23.435 1.00 93.56 85 GLY A CA 1
ATOM 686 C C . GLY A 1 85 ? -11.740 -7.049 24.285 1.00 93.56 85 GLY A C 1
ATOM 687 O O . GLY A 1 85 ? -11.212 -6.913 25.383 1.00 93.56 85 GLY A O 1
ATOM 688 N N . ASP A 1 86 ? -12.590 -6.149 23.772 1.00 91.88 86 ASP A N 1
ATOM 689 C CA . ASP A 1 86 ? -13.122 -4.976 24.489 1.00 91.88 86 ASP A CA 1
ATOM 690 C C . ASP A 1 86 ? -12.039 -4.076 25.120 1.00 91.88 86 ASP A C 1
ATOM 692 O O . ASP A 1 86 ? -12.236 -3.425 26.141 1.00 91.88 86 ASP A O 1
ATOM 696 N N . SER A 1 87 ? -10.872 -4.012 24.477 1.00 93.19 87 SER A N 1
ATOM 697 C CA . SER A 1 87 ? -9.674 -3.307 24.947 1.00 93.19 87 SER A CA 1
ATOM 698 C C . SER A 1 87 ? -9.175 -2.275 23.933 1.00 93.19 87 SER A C 1
ATOM 700 O O . SER A 1 87 ? -7.997 -1.940 23.887 1.00 93.19 87 SER A O 1
ATOM 702 N N . LEU A 1 88 ? -10.074 -1.702 23.127 1.00 94.88 88 LEU A N 1
ATOM 703 C CA . LEU A 1 88 ? -9.735 -0.705 22.102 1.00 94.88 88 LEU A CA 1
ATOM 704 C C . LEU A 1 88 ? -8.888 0.471 22.645 1.00 94.88 88 LEU A C 1
ATOM 706 O O . LEU A 1 88 ? -7.996 0.967 21.957 1.00 94.88 88 LEU A O 1
ATOM 710 N N . ILE A 1 89 ? -9.112 0.900 23.891 1.00 94.31 89 ILE A N 1
ATOM 711 C CA . ILE A 1 89 ? -8.358 2.001 24.518 1.00 94.31 89 ILE A CA 1
ATOM 712 C C . ILE A 1 89 ? -6.851 1.688 24.598 1.00 94.31 89 ILE A C 1
ATOM 714 O O . ILE A 1 89 ? -6.029 2.595 24.432 1.00 94.31 89 ILE A O 1
ATOM 718 N N . THR A 1 90 ? -6.477 0.415 24.768 1.00 94.00 90 THR A N 1
ATOM 719 C CA . THR A 1 90 ? -5.082 -0.038 24.911 1.00 94.00 90 THR A CA 1
ATOM 720 C C . THR A 1 90 ? -4.378 -0.288 23.576 1.00 94.00 90 THR A C 1
ATOM 722 O O . THR A 1 90 ? -3.206 -0.660 23.555 1.00 94.00 90 THR A O 1
ATOM 725 N N . TYR A 1 91 ? -5.049 -0.063 22.443 1.00 97.00 91 TYR A N 1
ATOM 726 C CA . TYR A 1 91 ? -4.411 -0.134 21.134 1.00 97.00 91 TYR A CA 1
ATOM 727 C C . TYR A 1 91 ? -3.545 1.107 20.867 1.00 97.00 91 TYR A C 1
ATOM 729 O O . TYR A 1 91 ? -4.047 2.234 20.874 1.00 97.00 91 TYR A O 1
ATOM 737 N N . PHE A 1 92 ? -2.257 0.901 20.582 1.00 95.44 92 PHE A N 1
ATOM 738 C CA . PHE A 1 92 ? -1.276 1.966 20.303 1.00 95.44 92 PHE A CA 1
ATOM 739 C C . PHE A 1 92 ? -0.604 1.837 18.928 1.00 95.44 92 PHE A C 1
ATOM 741 O O . PHE A 1 92 ? 0.402 2.494 18.670 1.00 95.44 92 PHE A O 1
ATOM 748 N N . GLY A 1 93 ? -1.138 0.979 18.058 1.00 96.00 93 GLY A N 1
ATOM 749 C CA . GLY A 1 93 ? -0.612 0.788 16.713 1.00 96.00 93 GLY A CA 1
ATOM 750 C C . GLY A 1 93 ? -0.754 2.029 15.837 1.00 96.00 93 GLY A C 1
ATOM 751 O O . GLY A 1 93 ? -1.619 2.879 16.064 1.00 96.00 93 GLY A O 1
ATOM 752 N N . TYR A 1 94 ? 0.093 2.113 14.813 1.00 97.31 94 TYR A N 1
ATOM 753 C CA . TYR A 1 94 ? 0.106 3.216 13.857 1.00 97.31 94 TYR A CA 1
ATOM 754 C C . TYR A 1 94 ? 0.352 2.705 12.438 1.00 97.31 94 TYR A C 1
ATOM 756 O O . TYR A 1 94 ? 1.298 1.957 12.187 1.00 97.31 94 TYR A O 1
ATOM 764 N N . PHE A 1 95 ? -0.466 3.158 11.491 1.00 98.25 95 PHE A N 1
ATOM 765 C CA . PHE A 1 95 ? -0.364 2.762 10.089 1.00 98.25 95 PHE A CA 1
ATOM 766 C C . PHE A 1 95 ? 0.421 3.794 9.289 1.00 98.25 95 PHE A C 1
ATOM 768 O O . PHE A 1 95 ? -0.140 4.799 8.862 1.00 98.25 95 PHE A O 1
ATOM 775 N N . LYS A 1 96 ? 1.712 3.544 9.049 1.00 97.69 96 LYS A N 1
ATOM 776 C CA . LYS A 1 96 ? 2.584 4.452 8.284 1.00 97.69 96 LYS A CA 1
ATOM 777 C C . LYS A 1 96 ? 2.450 4.261 6.764 1.00 97.69 96 LYS A C 1
ATOM 779 O O . LYS A 1 96 ? 3.422 3.882 6.100 1.00 97.69 96 LYS A O 1
ATOM 784 N N . LEU A 1 97 ? 1.253 4.484 6.216 1.00 97.50 97 LEU A N 1
ATOM 785 C CA . LEU A 1 97 ? 0.963 4.262 4.791 1.00 97.50 97 LEU A CA 1
ATOM 786 C C . LEU A 1 97 ? 1.813 5.144 3.864 1.00 97.50 97 LEU A C 1
ATOM 788 O O . LEU A 1 97 ? 2.251 4.681 2.818 1.00 97.50 97 LEU A O 1
ATOM 792 N N . SER A 1 98 ? 2.154 6.366 4.282 1.00 96.38 98 SER A N 1
ATOM 793 C CA . SER A 1 98 ? 3.008 7.304 3.532 1.00 96.38 98 SER A CA 1
ATOM 794 C C . SER A 1 98 ? 4.432 6.800 3.277 1.00 96.38 98 SER A C 1
ATOM 796 O O . SER A 1 98 ? 5.157 7.372 2.467 1.00 96.38 98 SER A O 1
ATOM 798 N N . SER A 1 99 ? 4.852 5.727 3.955 1.00 96.12 99 SER A N 1
ATOM 799 C CA . SER A 1 99 ? 6.137 5.081 3.687 1.00 96.12 99 SER A CA 1
ATOM 800 C C . SER A 1 99 ? 6.145 4.255 2.398 1.00 96.12 99 SER A C 1
ATOM 802 O O . SER A 1 99 ? 7.196 3.721 2.038 1.00 96.12 99 SER A O 1
ATOM 804 N N . PHE A 1 100 ? 5.011 4.118 1.710 1.00 96.62 100 PHE A N 1
ATOM 805 C CA . PHE A 1 100 ? 4.908 3.448 0.418 1.00 96.62 100 PHE A CA 1
ATOM 806 C C . PHE A 1 100 ? 5.794 4.137 -0.633 1.00 96.62 100 PHE A C 1
ATOM 808 O O . PHE A 1 100 ? 5.801 5.360 -0.755 1.00 96.62 100 PHE A O 1
ATOM 815 N N . ILE A 1 101 ? 6.591 3.361 -1.369 1.00 94.31 101 ILE A N 1
ATOM 816 C CA . ILE A 1 101 ? 7.579 3.911 -2.312 1.00 94.31 101 ILE A CA 1
ATOM 817 C C . ILE A 1 101 ? 6.971 3.899 -3.712 1.00 94.31 101 ILE A C 1
ATOM 819 O O . ILE A 1 101 ? 6.458 2.869 -4.132 1.00 94.31 101 ILE A O 1
ATOM 823 N N . GLY A 1 102 ? 7.011 5.037 -4.408 1.00 93.31 102 GLY A N 1
ATOM 824 C CA . GLY A 1 102 ? 6.454 5.186 -5.762 1.00 93.31 102 GLY A CA 1
ATOM 825 C C . GLY A 1 102 ? 7.378 5.821 -6.786 1.00 93.31 102 GLY A C 1
ATOM 826 O O . GLY A 1 102 ? 6.937 6.167 -7.880 1.00 93.31 102 GLY A O 1
ATOM 827 N N . VAL A 1 103 ? 8.641 6.058 -6.429 1.00 92.94 103 VAL A N 1
ATOM 828 C CA . VAL A 1 103 ? 9.554 6.895 -7.220 1.00 92.94 103 VAL A CA 1
ATOM 829 C C . VAL A 1 103 ? 9.718 6.333 -8.630 1.00 92.94 103 VAL A C 1
ATOM 831 O O . VAL A 1 103 ? 9.568 7.068 -9.611 1.00 92.94 103 VAL A O 1
ATOM 834 N N . THR A 1 104 ? 9.959 5.026 -8.740 1.00 94.19 104 THR A N 1
ATOM 835 C CA . THR A 1 104 ? 10.187 4.382 -10.036 1.00 94.19 104 THR A CA 1
ATOM 836 C C . THR A 1 104 ? 8.895 4.299 -10.842 1.00 94.19 104 THR A C 1
ATOM 838 O O . THR A 1 104 ? 8.913 4.542 -12.050 1.00 94.19 104 THR A O 1
ATOM 841 N N . VAL A 1 105 ? 7.756 4.035 -10.187 1.00 93.62 105 VAL A N 1
ATOM 842 C CA . VAL A 1 105 ? 6.438 4.032 -10.844 1.00 93.62 105 VAL A CA 1
ATOM 843 C C . VAL A 1 105 ? 6.149 5.381 -11.492 1.00 93.62 105 VAL A C 1
ATOM 845 O O . VAL A 1 105 ? 5.818 5.427 -12.678 1.00 93.62 105 VAL A O 1
ATOM 848 N N . PHE A 1 106 ? 6.303 6.484 -10.755 1.00 92.94 106 PHE A N 1
ATOM 849 C CA . PHE A 1 106 ? 6.008 7.819 -11.279 1.00 92.94 106 PHE A CA 1
ATOM 850 C C . PHE A 1 106 ? 6.953 8.209 -12.418 1.00 92.94 106 PHE A C 1
ATOM 852 O O . PHE A 1 106 ? 6.510 8.762 -13.426 1.00 92.94 106 PHE A O 1
ATOM 859 N N . GLN A 1 107 ? 8.238 7.864 -12.313 1.00 94.19 107 GLN A N 1
ATOM 860 C CA . GLN A 1 107 ? 9.206 8.091 -13.386 1.00 94.19 107 GLN A CA 1
ATOM 861 C C . GLN A 1 107 ? 8.838 7.319 -14.667 1.00 94.19 107 GLN A C 1
ATOM 863 O O . GLN A 1 107 ? 8.850 7.876 -15.771 1.00 94.19 107 GLN A O 1
ATOM 868 N N . LEU A 1 108 ? 8.483 6.040 -14.535 1.00 94.19 108 LEU A N 1
ATOM 869 C CA . LEU A 1 108 ? 8.106 5.185 -15.661 1.00 94.19 108 LEU A CA 1
ATOM 870 C C . LEU A 1 108 ? 6.759 5.577 -16.274 1.00 94.19 108 LEU A C 1
ATOM 872 O O . LEU A 1 108 ? 6.598 5.500 -17.493 1.00 94.19 108 LEU A O 1
ATOM 876 N N . HIS A 1 109 ? 5.811 6.030 -15.457 1.00 93.69 109 HIS A N 1
ATOM 877 C CA . HIS A 1 109 ? 4.535 6.560 -15.923 1.00 93.69 109 HIS A CA 1
ATOM 878 C C . HIS A 1 109 ? 4.736 7.846 -16.739 1.00 93.69 109 HIS A C 1
ATOM 880 O O . HIS A 1 109 ? 4.280 7.928 -17.877 1.00 93.69 109 HIS A O 1
ATOM 886 N N . ASN A 1 110 ? 5.494 8.812 -16.207 1.00 92.38 110 ASN A N 1
ATOM 887 C CA . ASN A 1 110 ? 5.724 10.107 -16.857 1.00 92.38 110 ASN A CA 1
ATOM 888 C C . ASN A 1 110 ? 6.529 9.996 -18.159 1.00 92.38 110 ASN A C 1
ATOM 890 O O . ASN A 1 110 ? 6.313 10.766 -19.090 1.00 92.38 110 ASN A O 1
ATOM 894 N N . SER A 1 111 ? 7.447 9.030 -18.242 1.00 92.06 111 SER A N 1
ATOM 895 C CA . SER A 1 111 ? 8.204 8.749 -19.471 1.00 92.06 111 SER A CA 1
ATOM 896 C C . SER A 1 111 ? 7.417 7.953 -20.518 1.00 92.06 111 SER A C 1
ATOM 898 O O . SER A 1 111 ? 7.908 7.748 -21.629 1.00 92.06 111 SER A O 1
ATOM 900 N N . GLY A 1 112 ? 6.221 7.469 -20.176 1.00 92.69 112 GLY A N 1
ATOM 901 C CA . GLY A 1 112 ? 5.412 6.605 -21.031 1.00 92.69 112 GLY A CA 1
ATOM 902 C C . GLY A 1 112 ? 5.902 5.151 -21.105 1.00 92.69 112 GLY A C 1
ATOM 903 O O . GLY A 1 112 ? 5.254 4.315 -21.732 1.00 92.69 112 GLY A O 1
ATOM 904 N N . THR A 1 113 ? 7.020 4.816 -20.458 1.00 92.62 113 THR A N 1
ATOM 905 C CA . THR A 1 113 ? 7.595 3.464 -20.470 1.00 92.62 113 THR A CA 1
ATOM 906 C C . THR A 1 113 ? 6.669 2.446 -19.810 1.00 92.62 113 THR A C 1
ATOM 908 O O . THR A 1 113 ? 6.578 1.318 -20.283 1.00 92.62 113 THR A O 1
ATOM 911 N N . LEU A 1 114 ? 5.918 2.844 -18.779 1.00 93.25 114 LEU A N 1
ATOM 912 C CA . LEU A 1 114 ? 5.005 1.948 -18.063 1.00 93.25 114 LEU A CA 1
ATOM 913 C C . LEU A 1 114 ? 3.943 1.313 -18.986 1.00 93.25 114 LEU A C 1
ATOM 915 O O . LEU A 1 114 ? 3.635 0.132 -18.838 1.00 93.25 114 LEU A O 1
ATOM 919 N N . TYR A 1 115 ? 3.464 2.055 -19.992 1.00 93.88 115 TYR A N 1
ATOM 920 C CA . TYR A 1 115 ? 2.464 1.596 -20.972 1.00 93.88 115 TYR A CA 1
ATOM 921 C C . TYR A 1 115 ? 2.972 0.497 -21.912 1.00 93.88 115 TYR A C 1
ATOM 923 O O . TYR A 1 115 ? 2.178 -0.152 -22.586 1.00 93.88 115 TYR A O 1
ATOM 931 N N . LYS A 1 116 ? 4.289 0.276 -21.978 1.00 93.94 116 LYS A N 1
ATOM 932 C CA . LYS A 1 116 ? 4.862 -0.833 -22.750 1.00 93.94 116 LYS A CA 1
ATOM 933 C C . LYS A 1 116 ? 4.720 -2.176 -22.036 1.00 93.94 116 LYS A C 1
ATOM 935 O O . LYS A 1 116 ? 4.773 -3.208 -22.695 1.00 93.94 116 LYS A O 1
ATOM 940 N N . TYR A 1 117 ? 4.582 -2.155 -20.710 1.00 94.56 117 TYR A N 1
ATOM 941 C CA . TYR A 1 117 ? 4.618 -3.351 -19.866 1.00 94.56 117 TYR A CA 1
ATOM 942 C C . TYR A 1 117 ? 3.291 -3.626 -19.159 1.00 94.56 117 TYR A C 1
ATOM 944 O O . TYR A 1 117 ? 2.964 -4.780 -18.890 1.00 94.56 117 TYR A O 1
ATOM 952 N N . LEU A 1 118 ? 2.523 -2.580 -18.849 1.00 95.88 118 LEU A N 1
ATOM 953 C CA . LEU A 1 118 ? 1.263 -2.682 -18.121 1.00 95.88 118 LEU A CA 1
ATOM 954 C C . LEU A 1 118 ? 0.089 -2.236 -18.988 1.00 95.88 118 LEU A C 1
ATOM 956 O O . LEU A 1 118 ? 0.198 -1.315 -19.798 1.00 95.88 118 LEU A O 1
ATOM 960 N N . THR A 1 119 ? -1.062 -2.872 -18.777 1.00 95.56 119 THR A N 1
ATOM 961 C CA . THR A 1 119 ? -2.325 -2.437 -19.378 1.00 95.56 119 THR A CA 1
ATOM 962 C C . THR A 1 119 ? -2.809 -1.143 -18.728 1.00 95.56 119 THR A C 1
ATOM 964 O O . THR A 1 119 ? -2.498 -0.862 -17.570 1.00 95.56 119 THR A O 1
ATOM 967 N N . HIS A 1 120 ? -3.631 -0.373 -19.447 1.00 94.56 120 HIS A N 1
ATOM 968 C CA . HIS A 1 120 ? -4.273 0.825 -18.892 1.00 94.56 120 HIS A CA 1
ATOM 969 C C . HIS A 1 120 ? -5.043 0.535 -17.596 1.00 94.56 120 HIS A C 1
ATOM 971 O O . HIS A 1 120 ? -4.994 1.331 -16.665 1.00 94.56 120 HIS A O 1
ATOM 977 N N . GLU A 1 121 ? -5.704 -0.621 -17.520 1.00 96.44 121 GLU A N 1
ATOM 978 C CA . GLU A 1 121 ? -6.425 -1.059 -16.324 1.00 96.44 121 GLU A CA 1
ATOM 979 C C . GLU A 1 121 ? -5.488 -1.260 -15.125 1.00 96.44 121 GLU A C 1
ATOM 981 O O . GLU A 1 121 ? -5.739 -0.707 -14.057 1.00 96.44 121 GLU A O 1
ATOM 986 N N . LEU A 1 122 ? -4.371 -1.978 -15.304 1.00 95.69 122 LEU A N 1
ATOM 987 C CA . LEU A 1 122 ? -3.392 -2.186 -14.231 1.00 95.69 122 LEU A CA 1
ATOM 988 C C . LEU A 1 122 ? -2.744 -0.874 -13.786 1.00 95.69 122 LEU A C 1
ATOM 990 O O . LEU A 1 122 ? -2.492 -0.692 -12.598 1.00 95.69 122 LEU A O 1
ATOM 994 N N . ILE A 1 123 ? -2.498 0.052 -14.716 1.00 95.81 123 ILE A N 1
ATOM 995 C CA . ILE A 1 123 ? -1.990 1.388 -14.384 1.00 95.81 123 ILE A CA 1
ATOM 996 C C . ILE A 1 123 ? -3.007 2.146 -13.522 1.00 95.81 123 ILE A C 1
ATOM 998 O O . ILE A 1 123 ? -2.615 2.724 -12.511 1.00 95.81 123 ILE A O 1
ATOM 1002 N N . GLY A 1 124 ? -4.296 2.110 -13.878 1.00 96.06 124 GLY A N 1
ATOM 1003 C CA . GLY A 1 124 ? -5.362 2.733 -13.089 1.00 96.06 124 GLY A CA 1
ATOM 1004 C C . GLY A 1 124 ? -5.465 2.144 -11.680 1.00 96.06 124 GLY A C 1
ATOM 1005 O O . GLY A 1 124 ? -5.438 2.881 -10.698 1.00 96.06 124 GLY A O 1
ATOM 1006 N N . GLN A 1 125 ? -5.464 0.815 -11.564 1.00 97.31 125 GLN A N 1
ATOM 1007 C CA . GLN A 1 125 ? -5.467 0.135 -10.264 1.00 97.31 125 GLN A CA 1
ATOM 1008 C C . GLN A 1 125 ? -4.227 0.493 -9.432 1.00 97.31 125 GLN A C 1
ATOM 1010 O O . GLN A 1 125 ? -4.322 0.711 -8.227 1.00 97.31 125 GLN A O 1
ATOM 1015 N N . LEU A 1 126 ? -3.052 0.590 -10.060 1.00 95.69 126 LEU A N 1
ATOM 1016 C CA . LEU A 1 126 ? -1.826 0.979 -9.370 1.00 95.69 126 LEU A CA 1
ATOM 1017 C C . LEU A 1 126 ? -1.900 2.432 -8.870 1.00 95.69 126 LEU A C 1
ATOM 1019 O O . LEU A 1 126 ? -1.459 2.715 -7.760 1.00 95.69 126 LEU A O 1
ATOM 1023 N N . GLN A 1 127 ? -2.494 3.349 -9.635 1.00 94.81 127 GLN A N 1
ATOM 1024 C CA . GLN A 1 127 ? -2.727 4.727 -9.187 1.00 94.81 127 GLN A CA 1
ATOM 1025 C C . GLN A 1 127 ? -3.634 4.788 -7.951 1.00 94.81 127 GLN A C 1
ATOM 1027 O O . GLN A 1 127 ? -3.349 5.558 -7.033 1.00 94.81 127 GLN A O 1
ATOM 1032 N N . GLU A 1 128 ? -4.682 3.965 -7.889 1.00 96.19 128 GLU A N 1
ATOM 1033 C CA . GLU A 1 128 ? -5.538 3.857 -6.698 1.00 96.19 128 GLU A CA 1
ATOM 1034 C C . GLU A 1 128 ? -4.740 3.401 -5.470 1.00 96.19 128 GLU A C 1
ATOM 1036 O O . GLU A 1 128 ? -4.833 4.032 -4.415 1.00 96.19 128 GLU A O 1
ATOM 1041 N N . VAL A 1 129 ? -3.877 2.388 -5.629 1.00 97.19 129 VAL A N 1
ATOM 1042 C CA . VAL A 1 129 ? -2.958 1.932 -4.570 1.00 97.19 129 VAL A CA 1
ATOM 1043 C C . VAL A 1 129 ? -2.116 3.098 -4.042 1.00 97.19 129 VAL A C 1
ATOM 1045 O O . VAL A 1 129 ? -2.039 3.304 -2.833 1.00 97.19 129 VAL A O 1
ATOM 1048 N N . PHE A 1 130 ? -1.507 3.890 -4.931 1.00 94.56 130 PHE A N 1
ATOM 1049 C CA . PHE A 1 130 ? -0.671 5.031 -4.539 1.00 94.56 130 PHE A CA 1
ATOM 1050 C C . PHE A 1 130 ? -1.452 6.153 -3.853 1.00 94.56 130 PHE A C 1
ATOM 1052 O O . PHE A 1 130 ? -0.949 6.763 -2.908 1.00 94.56 130 PHE A O 1
ATOM 1059 N N . ASN A 1 131 ? -2.673 6.429 -4.307 1.00 95.25 131 ASN A N 1
ATOM 1060 C CA . ASN A 1 131 ? -3.524 7.447 -3.697 1.00 95.25 131 ASN A CA 1
ATOM 1061 C C . ASN A 1 131 ? -3.939 7.050 -2.278 1.00 95.25 131 ASN A C 1
ATOM 1063 O O . ASN A 1 131 ? -3.913 7.882 -1.366 1.00 95.25 131 ASN A O 1
ATOM 1067 N N . ASP A 1 132 ? -4.282 5.780 -2.079 1.00 95.75 132 ASP A N 1
ATOM 1068 C CA . ASP A 1 132 ? -4.666 5.256 -0.773 1.00 95.75 132 ASP A CA 1
ATOM 1069 C C . ASP A 1 132 ? -3.473 5.110 0.173 1.00 95.75 132 ASP A C 1
ATOM 1071 O O . ASP A 1 132 ? -3.589 5.404 1.361 1.00 95.75 132 ASP A O 1
ATOM 1075 N N . PHE A 1 133 ? -2.306 4.714 -0.335 1.00 96.69 133 PHE A N 1
ATOM 1076 C CA . PHE A 1 133 ? -1.066 4.635 0.440 1.00 96.69 133 PHE A CA 1
ATOM 1077 C C . PHE A 1 133 ? -0.276 5.942 0.405 1.00 96.69 133 PHE A C 1
ATOM 1079 O O . PHE A 1 133 ? 0.932 5.984 0.177 1.00 96.69 133 PHE A O 1
ATOM 1086 N N . SER A 1 134 ? -0.994 7.028 0.664 1.00 95.75 134 SER A N 1
ATOM 1087 C CA . 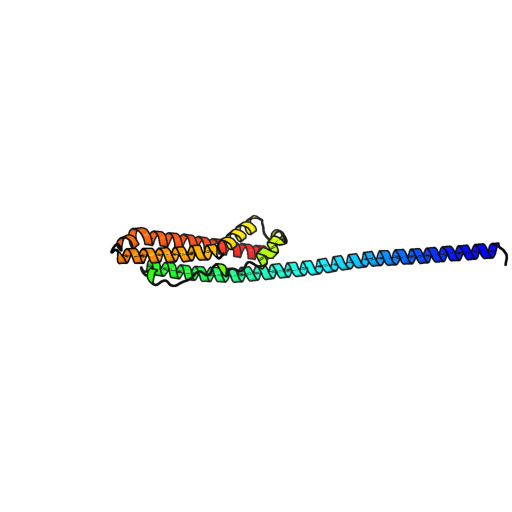SER A 1 134 ? -0.460 8.378 0.778 1.00 95.75 134 SER A CA 1
ATOM 1088 C C . SER A 1 134 ? -0.540 8.880 2.218 1.00 95.75 134 SER A C 1
ATOM 1090 O O . SER A 1 134 ? -1.161 8.264 3.087 1.00 95.75 134 SER A O 1
ATOM 1092 N N . LEU A 1 135 ? 0.034 10.060 2.470 1.00 96.88 135 LEU A N 1
ATOM 1093 C CA . LEU A 1 135 ? -0.146 10.765 3.741 1.00 96.88 135 LEU A CA 1
ATOM 1094 C C . LEU A 1 135 ? -1.629 11.017 4.057 1.00 96.88 135 LEU A C 1
ATOM 1096 O O . LEU A 1 135 ? -2.028 10.976 5.216 1.00 96.88 135 LEU A O 1
ATOM 1100 N N . ASN A 1 136 ? -2.463 11.238 3.038 1.00 96.75 136 ASN A N 1
ATOM 1101 C CA . ASN A 1 136 ? -3.894 11.449 3.240 1.00 96.75 136 ASN A CA 1
ATOM 1102 C C . ASN A 1 136 ? -4.588 10.169 3.706 1.00 96.75 136 ASN A C 1
ATOM 1104 O O . ASN A 1 136 ? -5.373 10.221 4.650 1.00 96.75 136 ASN A O 1
ATOM 1108 N N . GLY A 1 137 ? -4.274 9.026 3.090 1.00 97.00 137 GLY A N 1
ATOM 1109 C CA . GLY A 1 137 ? -4.804 7.736 3.528 1.00 97.00 137 GLY A CA 1
ATOM 1110 C C . GLY A 1 137 ? -4.310 7.346 4.921 1.00 97.00 137 GLY A C 1
ATOM 1111 O O . GLY A 1 137 ? -5.102 6.900 5.750 1.00 97.00 137 GLY A O 1
ATOM 1112 N N . GLU A 1 138 ? -3.030 7.598 5.212 1.00 98.25 138 GLU A N 1
ATOM 1113 C CA . GLU A 1 138 ? -2.442 7.440 6.547 1.00 98.25 138 GLU A CA 1
ATOM 1114 C C . GLU A 1 138 ? -3.199 8.271 7.586 1.00 98.25 138 GLU A C 1
ATOM 1116 O O . GLU A 1 138 ? -3.646 7.741 8.604 1.00 98.25 138 GLU A O 1
ATOM 1121 N N . ASN A 1 139 ? -3.397 9.561 7.318 1.00 98.19 139 ASN A N 1
ATOM 1122 C CA . ASN A 1 139 ? -4.133 10.444 8.213 1.00 98.19 139 ASN A CA 1
ATOM 1123 C C . ASN A 1 139 ? -5.580 9.982 8.381 1.00 98.19 139 ASN A C 1
ATOM 1125 O O . ASN A 1 139 ? -6.088 9.989 9.496 1.00 98.19 139 ASN A O 1
ATOM 1129 N N . PHE A 1 140 ? -6.247 9.576 7.301 1.00 98.00 140 PHE A N 1
ATOM 1130 C CA . PHE A 1 140 ? -7.636 9.130 7.348 1.00 98.00 140 PHE A CA 1
ATOM 1131 C C . PHE A 1 140 ? -7.806 7.894 8.245 1.00 98.00 140 PHE A C 1
ATOM 1133 O O . PHE A 1 140 ? -8.604 7.937 9.182 1.00 98.00 140 PHE A O 1
ATOM 1140 N N . LEU A 1 141 ? -7.004 6.844 8.038 1.00 98.25 141 LEU A N 1
ATOM 1141 C CA . LEU A 1 141 ? -7.039 5.625 8.854 1.00 98.25 141 LEU A CA 1
ATOM 1142 C C . LEU A 1 141 ? -6.711 5.908 10.325 1.00 98.25 141 LEU A C 1
ATOM 1144 O O . LEU A 1 141 ? -7.476 5.549 11.221 1.00 98.25 141 LEU A O 1
ATOM 1148 N N . ASN A 1 142 ? -5.593 6.584 10.597 1.00 98.50 142 ASN A N 1
ATOM 1149 C CA . ASN A 1 142 ? -5.167 6.811 11.979 1.00 98.50 142 ASN A CA 1
ATOM 1150 C C . ASN A 1 142 ? -6.104 7.785 12.720 1.00 98.50 142 ASN A C 1
ATOM 1152 O O . ASN A 1 142 ? -6.363 7.595 13.910 1.00 98.50 142 ASN A O 1
ATOM 1156 N N . ASN A 1 143 ? -6.674 8.786 12.037 1.00 98.25 143 ASN A N 1
ATOM 1157 C CA . ASN A 1 143 ? -7.678 9.670 12.636 1.00 98.25 143 ASN A CA 1
ATOM 1158 C C . ASN A 1 143 ? -8.990 8.938 12.911 1.00 98.25 143 ASN A C 1
ATOM 1160 O O . ASN A 1 143 ? -9.573 9.170 13.966 1.00 98.25 143 ASN A O 1
ATOM 1164 N N . GLN A 1 144 ? -9.434 8.051 12.015 1.00 97.75 144 GLN A N 1
ATOM 1165 C CA . GLN A 1 144 ? -10.606 7.209 12.253 1.00 97.75 144 GLN A CA 1
ATOM 1166 C C . GLN A 1 144 ? -10.409 6.393 13.535 1.00 97.75 144 GLN A C 1
ATOM 1168 O O . GLN A 1 144 ? -11.227 6.487 14.446 1.00 97.75 144 GLN A O 1
ATOM 1173 N N . ILE A 1 145 ? -9.277 5.693 13.673 1.00 98.12 145 ILE A N 1
ATOM 1174 C CA . ILE A 1 145 ? -8.947 4.924 14.884 1.00 98.12 145 ILE A CA 1
ATOM 1175 C C . ILE A 1 145 ? -8.959 5.814 16.130 1.00 98.12 145 ILE A C 1
ATOM 1177 O O . ILE A 1 145 ? -9.575 5.454 17.135 1.00 98.12 145 ILE A O 1
ATOM 1181 N N . ARG A 1 146 ? -8.309 6.984 16.073 1.00 98.12 146 ARG A N 1
ATOM 1182 C CA . ARG A 1 146 ? -8.279 7.932 17.194 1.00 98.12 146 ARG A CA 1
ATOM 1183 C C . ARG A 1 146 ? -9.686 8.372 17.592 1.00 98.12 146 ARG A C 1
ATOM 1185 O O . ARG A 1 146 ? -10.037 8.270 18.759 1.00 98.12 146 ARG A O 1
ATOM 1192 N N . GLN A 1 147 ? -10.515 8.761 16.626 1.00 97.56 147 GLN A N 1
ATOM 1193 C CA . GLN A 1 147 ? -11.903 9.163 16.867 1.00 97.56 147 GLN A CA 1
ATOM 1194 C C . GLN A 1 147 ? -12.723 8.043 17.516 1.00 97.56 147 GLN A C 1
ATOM 1196 O O . GLN A 1 147 ? -13.499 8.311 18.435 1.00 97.56 147 GLN A O 1
ATOM 1201 N N . ARG A 1 148 ? -12.541 6.782 17.092 1.00 96.81 148 ARG A N 1
ATOM 1202 C CA . ARG A 1 148 ? -13.205 5.632 17.731 1.00 96.81 148 ARG A CA 1
ATOM 1203 C C . ARG A 1 148 ? -12.776 5.470 19.189 1.00 96.81 148 ARG A C 1
ATOM 1205 O O . ARG A 1 148 ? -13.631 5.242 20.042 1.00 96.81 148 ARG A O 1
ATOM 1212 N N . LYS A 1 149 ? -11.482 5.627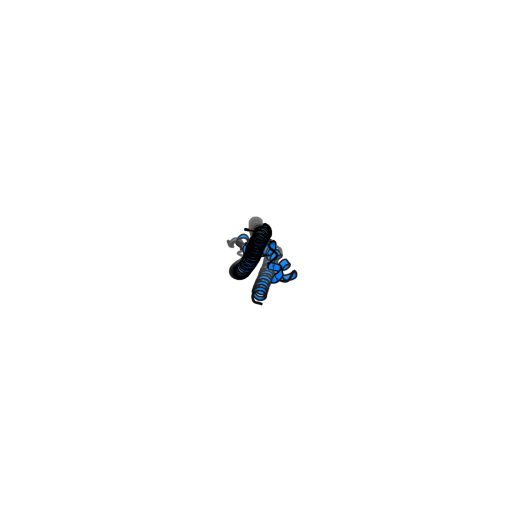 19.483 1.00 97.00 149 LYS A N 1
ATOM 1213 C CA . LYS A 1 149 ? -10.960 5.588 20.858 1.00 97.00 149 LYS A CA 1
ATOM 1214 C C . LYS A 1 149 ? -11.525 6.723 21.713 1.00 97.00 149 LYS A C 1
ATOM 1216 O O . LYS A 1 149 ? -12.034 6.448 22.793 1.00 97.00 149 LYS A O 1
ATOM 1221 N N . ASP A 1 150 ? -11.488 7.955 21.214 1.00 96.69 150 ASP A N 1
ATOM 1222 C CA . ASP A 1 150 ? -11.989 9.135 21.929 1.00 96.69 150 ASP A CA 1
ATOM 1223 C C . ASP A 1 150 ? -13.495 9.004 22.217 1.00 96.69 150 ASP A C 1
ATOM 1225 O O . ASP A 1 150 ? -13.959 9.287 23.319 1.00 96.69 150 ASP A O 1
ATOM 1229 N N . THR A 1 151 ? -14.264 8.485 21.252 1.00 96.19 151 THR A N 1
ATOM 1230 C CA . THR A 1 151 ? -15.698 8.211 21.436 1.00 96.19 151 THR A CA 1
ATOM 1231 C C . THR A 1 151 ? -15.930 7.169 22.530 1.00 96.19 151 THR A C 1
ATOM 1233 O O . THR A 1 151 ? -16.804 7.359 23.370 1.00 96.19 151 THR A O 1
ATOM 1236 N N . LEU A 1 152 ? -15.141 6.089 22.560 1.00 96.06 152 LEU A N 1
ATOM 1237 C CA . LEU A 1 152 ? -15.251 5.065 23.600 1.00 96.06 152 LEU A CA 1
ATOM 1238 C C . LEU A 1 152 ? -14.919 5.619 24.995 1.00 96.06 152 LEU A C 1
ATOM 1240 O O . LEU A 1 152 ? -15.625 5.307 25.948 1.00 96.06 152 LEU A O 1
ATOM 1244 N N . VAL A 1 153 ? -13.894 6.469 25.115 1.00 95.62 153 VAL A N 1
ATOM 1245 C CA . VAL A 1 153 ? -13.569 7.148 26.383 1.00 95.62 153 VAL A CA 1
ATOM 1246 C C . VAL A 1 153 ? -14.758 7.980 26.866 1.00 95.62 153 VAL A C 1
ATOM 1248 O O . VAL A 1 153 ? -15.206 7.793 27.995 1.00 95.62 153 VAL A O 1
ATOM 1251 N N . ASN A 1 154 ? -15.346 8.799 25.990 1.00 94.88 154 ASN A N 1
ATOM 1252 C CA . ASN A 1 154 ? -16.510 9.622 26.334 1.00 94.88 154 ASN A CA 1
ATOM 1253 C C . ASN A 1 154 ? -17.728 8.779 26.754 1.00 94.88 154 ASN A C 1
ATOM 1255 O O . ASN A 1 154 ? -18.462 9.162 27.668 1.00 94.88 154 ASN A O 1
ATOM 1259 N N . LEU A 1 155 ? -17.959 7.634 26.099 1.00 94.06 155 LEU A N 1
ATOM 1260 C CA . LEU A 1 155 ? -19.037 6.708 26.466 1.00 94.06 155 LEU A CA 1
ATOM 1261 C C . LEU A 1 155 ? -18.830 6.126 27.867 1.00 94.06 155 LEU A C 1
ATOM 1263 O O . LEU A 1 155 ? -19.783 6.099 28.647 1.00 94.06 155 LEU A O 1
ATOM 1267 N N . ASN A 1 156 ? -17.602 5.715 28.188 1.00 91.94 156 ASN A N 1
ATOM 1268 C CA . ASN A 1 156 ? -17.253 5.174 29.502 1.00 91.94 156 ASN A CA 1
ATOM 1269 C C . ASN A 1 156 ? -17.408 6.239 30.600 1.00 91.94 156 ASN A C 1
ATOM 1271 O O . ASN A 1 156 ? -18.032 5.981 31.624 1.00 91.94 156 ASN A O 1
ATOM 1275 N N . GLU A 1 157 ? -16.914 7.458 30.369 1.00 93.44 157 GLU A N 1
ATOM 1276 C CA . GLU A 1 157 ? -17.042 8.576 31.318 1.00 93.44 157 GLU A CA 1
ATOM 1277 C C . GLU A 1 157 ? -18.501 8.993 31.551 1.00 93.44 157 GLU A C 1
ATOM 1279 O O . GLU A 1 157 ? -18.863 9.418 32.647 1.00 93.44 157 GLU A O 1
ATOM 1284 N N . SER A 1 158 ? -19.357 8.830 30.540 1.00 93.19 158 SER A N 1
ATOM 1285 C CA . SER A 1 158 ? -20.786 9.153 30.621 1.00 93.19 158 SER A CA 1
ATOM 1286 C C . SER A 1 158 ? -21.648 8.013 31.182 1.00 93.19 158 SER A C 1
ATOM 1288 O O . SER A 1 158 ? -22.868 8.158 31.239 1.00 93.19 158 SER A O 1
ATOM 1290 N N . GLY A 1 159 ? -21.057 6.868 31.549 1.00 91.50 159 GLY A N 1
ATOM 1291 C CA . GLY A 1 159 ? -21.787 5.682 32.017 1.00 91.50 159 GLY A CA 1
ATOM 1292 C C . GLY A 1 159 ? -22.630 4.983 30.939 1.00 91.50 159 GLY A C 1
ATOM 1293 O O . GLY A 1 159 ? -23.497 4.175 31.264 1.00 91.50 159 GLY A O 1
ATOM 1294 N N . ASN A 1 160 ? -22.383 5.269 29.657 1.00 92.75 160 ASN A N 1
ATOM 1295 C CA . ASN A 1 160 ? -23.129 4.735 28.512 1.00 92.75 160 ASN A CA 1
ATOM 1296 C C . ASN A 1 160 ? -22.403 3.548 27.854 1.00 92.75 160 ASN A C 1
ATOM 1298 O O . ASN A 1 160 ? -22.378 3.416 26.627 1.00 92.75 160 ASN A O 1
ATOM 1302 N N . GLU A 1 161 ? -21.805 2.671 28.661 1.00 88.94 161 GLU A N 1
ATOM 1303 C CA . GLU A 1 161 ? -21.001 1.534 28.188 1.00 88.94 161 GLU A CA 1
ATOM 1304 C C . GLU A 1 161 ? -21.796 0.584 27.277 1.00 88.94 161 GLU A C 1
ATOM 1306 O O . GLU A 1 161 ? -21.245 -0.039 26.372 1.00 88.94 161 GLU A O 1
ATOM 1311 N N . GLU A 1 162 ? -23.120 0.508 27.432 1.00 92.62 162 GLU A N 1
ATOM 1312 C CA . GLU A 1 162 ? -23.962 -0.310 26.555 1.00 92.62 162 GLU A CA 1
ATOM 1313 C C . GLU A 1 162 ? -23.946 0.139 25.081 1.00 92.62 162 GLU A C 1
ATOM 1315 O O . GLU A 1 162 ? -24.152 -0.686 24.182 1.00 92.62 162 GLU A O 1
ATOM 1320 N N . LEU A 1 163 ? -23.666 1.421 24.811 1.00 93.69 163 LEU A N 1
ATOM 1321 C CA . LEU A 1 163 ? -23.564 1.955 23.450 1.00 93.69 163 LEU A CA 1
ATOM 1322 C C . LEU A 1 163 ? -22.302 1.462 22.736 1.00 93.69 163 LEU A C 1
ATOM 1324 O O . LEU A 1 163 ? -22.306 1.361 21.506 1.00 93.69 163 LEU A O 1
ATOM 1328 N N . TRP A 1 164 ? -21.256 1.075 23.478 1.00 93.00 164 TRP A N 1
ATOM 1329 C CA . TRP A 1 164 ? -20.090 0.413 22.893 1.00 93.00 164 TRP A CA 1
ATOM 1330 C C . TRP A 1 164 ? -20.510 -0.872 22.179 1.00 93.00 164 TRP A C 1
ATOM 1332 O O . TRP A 1 164 ? -20.260 -1.017 20.985 1.00 93.00 164 TRP A O 1
ATOM 1342 N N . GLN A 1 165 ? -21.219 -1.765 22.872 1.00 93.25 165 GLN A N 1
ATOM 1343 C CA . GLN A 1 165 ? -21.611 -3.061 22.308 1.00 93.25 165 GLN A CA 1
ATOM 1344 C C . GLN A 1 165 ? -22.680 -2.925 21.217 1.00 93.25 165 GLN A C 1
ATOM 1346 O O . GLN A 1 165 ? -22.634 -3.632 20.211 1.00 93.25 165 GLN A O 1
ATOM 1351 N N . LYS A 1 166 ? -23.646 -2.015 21.399 1.00 94.06 166 LYS A N 1
ATOM 1352 C CA . LYS A 1 166 ? -24.799 -1.881 20.494 1.00 94.06 166 LYS A CA 1
ATOM 1353 C C . LYS A 1 166 ? -24.496 -1.099 19.213 1.00 94.06 166 LYS A C 1
ATOM 1355 O O . LYS A 1 166 ? -25.155 -1.344 18.206 1.00 94.06 166 LYS A O 1
ATOM 1360 N N . GLN A 1 167 ? -23.560 -0.147 19.247 1.00 94.06 167 GLN A N 1
ATOM 1361 C CA . GLN A 1 167 ? -23.360 0.810 18.150 1.00 94.06 167 GLN A CA 1
ATOM 1362 C C . GLN A 1 167 ? -21.894 0.935 17.737 1.00 94.06 167 GLN A C 1
ATOM 1364 O O . GLN A 1 167 ? -21.546 0.604 16.602 1.00 94.06 167 GLN A O 1
ATOM 1369 N N . LEU A 1 168 ? -21.022 1.370 18.651 1.00 95.75 168 LEU A N 1
ATOM 1370 C CA . LEU A 1 168 ? -19.660 1.759 18.284 1.00 95.75 168 LEU A CA 1
ATOM 1371 C C . LEU A 1 168 ? -18.806 0.556 17.857 1.00 95.75 168 LEU A C 1
ATOM 1373 O O . LEU A 1 168 ? -18.147 0.627 16.824 1.00 95.75 168 LEU A O 1
ATOM 1377 N N . LYS A 1 169 ? -18.848 -0.570 18.581 1.00 96.75 169 LYS A N 1
ATOM 1378 C CA . LYS A 1 169 ? -18.086 -1.785 18.244 1.00 96.75 169 LYS A CA 1
ATOM 1379 C C . LYS A 1 169 ? -18.442 -2.328 16.850 1.00 96.75 169 LYS A C 1
ATOM 1381 O O . LYS A 1 169 ? -17.513 -2.532 16.070 1.00 96.75 169 LYS A O 1
ATOM 1386 N N . PRO A 1 170 ? -19.728 -2.492 16.469 1.00 96.94 170 PRO A N 1
ATOM 1387 C CA . PRO A 1 170 ? -20.103 -2.825 15.093 1.00 96.94 170 PRO A CA 1
ATOM 1388 C C . PRO A 1 170 ? -19.562 -1.860 14.029 1.00 96.94 170 PRO A C 1
ATOM 1390 O O . PRO A 1 170 ? -19.167 -2.301 12.950 1.00 96.94 170 PRO A O 1
ATOM 1393 N N . GLU A 1 171 ? -19.535 -0.553 14.306 1.00 96.88 171 GLU A N 1
ATOM 1394 C CA . GLU A 1 171 ? -18.953 0.430 13.384 1.00 96.88 171 GLU A CA 1
ATOM 1395 C C . GLU A 1 171 ? -17.443 0.249 13.236 1.00 96.88 171 GLU A C 1
ATOM 1397 O O . GLU A 1 171 ? -16.949 0.226 12.112 1.00 96.88 171 GLU A O 1
ATOM 1402 N N . VAL A 1 172 ? -16.720 0.050 14.343 1.00 97.62 172 VAL A N 1
ATOM 1403 C CA . VAL A 1 172 ? -15.275 -0.210 14.296 1.00 97.62 172 VAL A CA 1
ATOM 1404 C C . VAL A 1 172 ? -14.975 -1.500 13.532 1.00 97.62 172 VAL A C 1
ATOM 1406 O O . VAL A 1 172 ? -14.060 -1.529 12.716 1.00 97.62 172 VAL A O 1
ATOM 1409 N N . VAL A 1 173 ? -15.757 -2.562 13.742 1.00 97.88 173 VAL A N 1
ATOM 1410 C CA . VAL A 1 173 ? -15.602 -3.818 12.989 1.00 97.88 173 VAL A CA 1
ATOM 1411 C C . VAL A 1 173 ? -15.809 -3.591 11.490 1.00 97.88 173 VAL A C 1
ATOM 1413 O O . VAL A 1 173 ? -15.015 -4.080 10.692 1.00 97.88 173 VAL A O 1
ATOM 1416 N N . ARG A 1 174 ? -16.806 -2.790 11.097 1.00 98.12 174 ARG A N 1
ATOM 1417 C CA . ARG A 1 174 ? -17.030 -2.437 9.687 1.00 98.12 174 ARG A CA 1
ATOM 1418 C C . ARG A 1 174 ? -15.864 -1.644 9.096 1.00 98.12 174 ARG A C 1
ATOM 1420 O O . ARG A 1 174 ? -15.474 -1.904 7.960 1.00 98.12 174 ARG A O 1
ATOM 1427 N N . ASP A 1 175 ? -15.310 -0.703 9.858 1.00 97.69 175 ASP A N 1
ATOM 1428 C CA . ASP A 1 175 ? -14.123 0.058 9.457 1.00 97.69 175 ASP A CA 1
ATOM 1429 C C . ASP A 1 175 ? -12.933 -0.896 9.224 1.00 97.69 175 ASP A C 1
ATOM 1431 O O . ASP A 1 175 ? -12.240 -0.799 8.211 1.00 97.69 175 ASP A O 1
ATOM 1435 N N . ILE A 1 176 ? -12.735 -1.877 10.110 1.00 98.31 176 ILE A N 1
ATOM 1436 C CA . ILE A 1 176 ? -11.695 -2.908 9.974 1.00 98.31 176 ILE A CA 1
ATOM 1437 C C . ILE A 1 176 ? -11.916 -3.765 8.725 1.00 98.31 176 ILE A C 1
ATOM 1439 O O . ILE A 1 176 ? -10.979 -3.947 7.948 1.00 98.31 176 ILE A O 1
ATOM 1443 N N . ASP A 1 177 ? -13.130 -4.277 8.513 1.00 98.38 177 ASP A N 1
ATOM 1444 C CA . ASP A 1 177 ? -13.462 -5.115 7.354 1.00 98.38 177 ASP A CA 1
ATOM 1445 C C . ASP A 1 177 ? -13.217 -4.361 6.035 1.00 98.38 177 ASP A C 1
ATOM 1447 O O . ASP A 1 177 ? -12.673 -4.921 5.078 1.00 98.38 177 ASP A O 1
ATOM 1451 N N . PHE A 1 178 ? -13.559 -3.068 5.998 1.00 98.06 178 PHE A N 1
ATOM 1452 C CA . PHE A 1 178 ? -13.266 -2.191 4.867 1.00 98.06 178 PHE A CA 1
ATOM 1453 C C . PHE A 1 178 ? -11.761 -2.133 4.574 1.00 98.06 178 PHE A C 1
ATOM 1455 O O . PHE A 1 178 ? -11.344 -2.366 3.436 1.00 98.06 178 PHE A O 1
ATOM 1462 N N . TRP A 1 179 ? -10.935 -1.866 5.588 1.00 98.12 179 TRP A N 1
ATOM 1463 C CA . TRP A 1 179 ? -9.483 -1.771 5.415 1.00 98.12 179 TRP A CA 1
ATOM 1464 C C . TRP A 1 179 ? -8.827 -3.106 5.079 1.00 98.12 179 TRP A C 1
ATOM 1466 O O . TRP A 1 179 ? -7.900 -3.141 4.270 1.00 98.12 179 TRP A O 1
ATOM 1476 N N . GLU A 1 180 ? -9.326 -4.211 5.624 1.00 98.25 180 GLU A N 1
ATOM 1477 C CA . GLU A 1 180 ? -8.829 -5.544 5.296 1.00 98.25 180 GLU A CA 1
ATOM 1478 C C . GLU A 1 180 ? -9.066 -5.872 3.819 1.00 98.25 180 GLU A C 1
ATOM 1480 O O . GLU A 1 180 ? -8.142 -6.290 3.112 1.00 98.25 180 GLU A O 1
ATOM 1485 N N . GLN A 1 181 ? -10.280 -5.618 3.325 1.00 98.25 181 GLN A N 1
ATOM 1486 C CA . GLN A 1 181 ? -10.604 -5.812 1.916 1.00 98.25 181 GLN A CA 1
ATOM 1487 C C . GLN A 1 181 ? -9.776 -4.885 1.018 1.00 98.25 181 GLN A C 1
ATOM 1489 O O . GLN A 1 181 ? -9.321 -5.300 -0.055 1.00 98.25 181 GLN A O 1
ATOM 1494 N N . LYS A 1 182 ? -9.534 -3.650 1.464 1.00 97.06 182 LYS A N 1
ATOM 1495 C CA . LYS A 1 182 ? -8.724 -2.667 0.745 1.00 97.06 182 LYS A CA 1
ATOM 1496 C C . LYS A 1 182 ? -7.262 -3.104 0.636 1.00 97.06 182 LYS A C 1
ATOM 1498 O O . LYS A 1 182 ? -6.738 -3.190 -0.472 1.00 97.06 182 LYS A O 1
ATOM 1503 N N . PHE A 1 183 ? -6.630 -3.501 1.742 1.00 98.19 183 PHE A N 1
ATOM 1504 C CA . PHE A 1 183 ? -5.264 -4.035 1.733 1.00 98.19 183 PHE A CA 1
ATOM 1505 C C . PHE A 1 183 ? -5.135 -5.296 0.879 1.00 98.19 183 PHE A C 1
ATOM 1507 O O . PHE A 1 183 ? -4.177 -5.415 0.119 1.00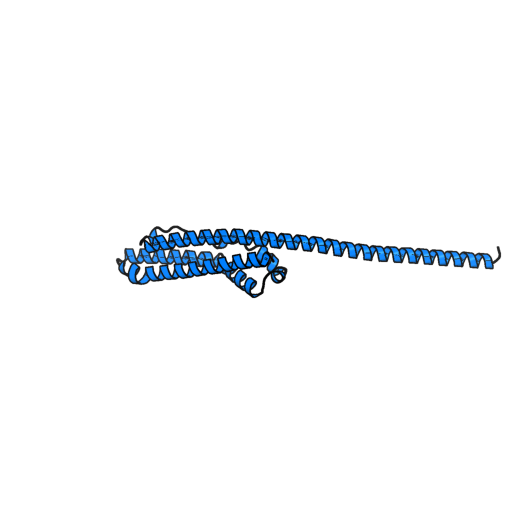 98.19 183 PHE A O 1
ATOM 1514 N N . LYS A 1 184 ? -6.107 -6.212 0.942 1.00 98.06 184 LYS A N 1
ATOM 1515 C CA . LYS A 1 184 ? -6.119 -7.425 0.112 1.00 98.06 184 LYS A CA 1
ATOM 1516 C C . LYS A 1 184 ? -6.212 -7.104 -1.381 1.00 98.06 184 LYS A C 1
ATOM 1518 O O . LYS A 1 184 ? -5.532 -7.733 -2.190 1.00 98.06 184 LYS A O 1
ATOM 1523 N N . THR A 1 185 ? -7.049 -6.137 -1.747 1.00 98.00 185 THR A N 1
ATOM 1524 C CA . THR A 1 185 ? -7.187 -5.683 -3.138 1.00 98.00 185 THR A CA 1
ATOM 1525 C C . THR A 1 185 ? -5.871 -5.090 -3.633 1.00 98.00 185 THR A C 1
ATOM 1527 O O . THR A 1 185 ? -5.353 -5.528 -4.658 1.00 98.00 185 THR A O 1
ATOM 1530 N N . HIS A 1 186 ? -5.266 -4.199 -2.848 1.00 97.88 186 HIS A N 1
ATOM 1531 C CA . HIS A 1 186 ? -3.999 -3.548 -3.186 1.00 97.88 186 HIS A CA 1
ATOM 1532 C C . HIS A 1 186 ? -2.830 -4.531 -3.269 1.00 97.88 186 HIS A C 1
ATOM 1534 O O . HIS A 1 186 ? -2.012 -4.452 -4.183 1.00 97.88 186 HIS A O 1
ATOM 1540 N N . GLU A 1 187 ? -2.787 -5.522 -2.379 1.00 98.19 187 GLU A N 1
ATOM 1541 C CA . GLU A 1 187 ? -1.823 -6.621 -2.440 1.00 98.19 187 GLU A CA 1
ATOM 1542 C C . GLU A 1 187 ? -1.927 -7.396 -3.763 1.00 98.19 187 GLU A C 1
ATOM 1544 O O . GLU A 1 187 ? -0.913 -7.670 -4.411 1.00 98.19 187 GLU A O 1
ATOM 1549 N N . ASN A 1 188 ? -3.149 -7.729 -4.185 1.00 98.25 188 ASN A N 1
ATOM 1550 C CA . ASN A 1 188 ? -3.387 -8.432 -5.442 1.00 98.25 188 ASN A CA 1
ATOM 1551 C C . ASN A 1 188 ? -2.992 -7.576 -6.650 1.00 98.25 188 ASN A C 1
ATOM 1553 O O . ASN A 1 188 ? -2.328 -8.085 -7.551 1.00 98.25 188 ASN A O 1
ATOM 1557 N N . THR A 1 189 ? -3.322 -6.283 -6.650 1.00 98.06 189 THR A N 1
ATOM 1558 C CA . THR A 1 189 ? -2.905 -5.341 -7.700 1.00 98.06 189 THR A CA 1
ATOM 1559 C C . THR A 1 189 ? -1.387 -5.318 -7.851 1.00 98.06 189 THR A C 1
ATOM 1561 O O . THR A 1 189 ? -0.870 -5.438 -8.966 1.00 98.06 189 THR A O 1
ATOM 1564 N N . ILE A 1 190 ? -0.644 -5.235 -6.743 1.00 97.94 190 ILE A N 1
ATOM 1565 C CA . ILE A 1 190 ? 0.822 -5.229 -6.793 1.00 97.94 190 ILE A CA 1
ATOM 1566 C C . ILE A 1 190 ? 1.367 -6.572 -7.293 1.00 97.94 190 ILE A C 1
ATOM 1568 O O . ILE A 1 190 ? 2.240 -6.588 -8.162 1.00 97.94 190 ILE A O 1
ATOM 1572 N N . LYS A 1 191 ? 0.835 -7.702 -6.811 1.00 98.12 191 LYS A N 1
ATOM 1573 C CA . LYS A 1 191 ? 1.229 -9.040 -7.287 1.00 98.12 191 LYS A CA 1
ATOM 1574 C C . LYS A 1 191 ? 1.001 -9.202 -8.789 1.00 98.12 191 LYS A C 1
ATOM 1576 O O . LYS A 1 191 ? 1.900 -9.654 -9.496 1.00 98.12 191 LYS A O 1
ATOM 1581 N N . ASN A 1 192 ? -0.163 -8.788 -9.281 1.00 97.44 192 ASN A N 1
ATOM 1582 C CA . ASN A 1 192 ? -0.502 -8.832 -10.702 1.00 97.44 192 ASN A CA 1
ATOM 1583 C C . ASN A 1 192 ? 0.422 -7.926 -11.525 1.00 97.44 192 ASN A C 1
ATOM 1585 O O . ASN A 1 192 ? 0.872 -8.316 -12.601 1.00 97.44 192 ASN A O 1
ATOM 1589 N N . THR A 1 193 ? 0.766 -6.752 -10.992 1.00 97.31 193 THR A N 1
ATOM 1590 C CA . THR A 1 193 ? 1.718 -5.828 -11.622 1.00 97.31 193 THR A CA 1
ATOM 1591 C C . THR A 1 193 ? 3.100 -6.467 -11.740 1.00 97.31 193 THR A C 1
ATOM 1593 O O . THR A 1 193 ? 3.661 -6.506 -12.830 1.00 97.31 193 THR A O 1
ATOM 1596 N N . ILE A 1 194 ? 3.630 -7.054 -10.662 1.00 96.88 194 ILE A N 1
ATOM 1597 C CA . ILE A 1 194 ? 4.918 -7.767 -10.685 1.00 96.88 194 ILE A CA 1
ATOM 1598 C C . ILE A 1 194 ? 4.902 -8.902 -11.717 1.00 96.88 194 ILE A C 1
ATOM 1600 O O . ILE A 1 194 ? 5.857 -9.060 -12.475 1.00 96.88 194 ILE A O 1
ATOM 1604 N N . GLN A 1 195 ? 3.816 -9.678 -11.784 1.00 96.44 195 GLN A N 1
ATOM 1605 C CA . GLN A 1 195 ? 3.666 -10.746 -12.775 1.00 96.44 195 GLN A CA 1
ATOM 1606 C C . GLN A 1 195 ? 3.650 -10.217 -14.214 1.00 96.44 195 GLN A C 1
ATOM 1608 O O . GLN A 1 195 ? 4.247 -10.838 -15.091 1.00 96.44 195 GLN A O 1
ATOM 1613 N N . ALA A 1 196 ? 3.004 -9.077 -14.469 1.00 95.25 196 ALA A N 1
ATOM 1614 C CA . ALA A 1 196 ? 3.000 -8.448 -15.787 1.00 95.25 196 ALA A CA 1
ATOM 1615 C C . ALA A 1 196 ? 4.404 -7.979 -16.208 1.00 95.25 196 ALA A C 1
ATOM 1617 O O . ALA A 1 196 ? 4.786 -8.177 -17.355 1.00 95.25 196 ALA A O 1
ATOM 1618 N N . LEU A 1 197 ? 5.207 -7.466 -15.268 1.00 93.44 197 LEU A N 1
ATOM 1619 C CA . LEU A 1 197 ? 6.599 -7.050 -15.500 1.00 93.44 197 LEU A CA 1
ATOM 1620 C C . LEU A 1 197 ? 7.582 -8.218 -15.731 1.00 93.44 197 LEU A C 1
ATOM 1622 O O . LEU A 1 197 ? 8.765 -7.974 -15.973 1.00 93.44 197 LEU A O 1
ATOM 1626 N N . ASN A 1 198 ? 7.144 -9.472 -15.580 1.00 85.25 198 ASN A N 1
ATOM 1627 C CA . ASN A 1 198 ? 7.954 -10.677 -15.810 1.00 85.25 198 ASN A CA 1
ATOM 1628 C C . ASN A 1 198 ? 7.757 -11.296 -17.205 1.00 85.25 198 ASN A C 1
ATOM 1630 O O . ASN A 1 198 ? 8.435 -12.275 -17.519 1.00 85.25 198 ASN A O 1
ATOM 1634 N N . LYS A 1 199 ? 6.818 -10.773 -17.998 1.00 70.50 199 LYS A N 1
ATOM 1635 C CA . LYS A 1 199 ? 6.554 -11.216 -19.373 1.00 70.50 199 LYS A CA 1
ATOM 1636 C C . LYS A 1 199 ? 7.501 -10.533 -20.353 1.00 70.50 199 LYS A C 1
ATOM 1638 O O . LYS A 1 199 ? 7.892 -11.216 -21.323 1.00 70.50 199 LYS A O 1
#

Secondary structure (DSSP, 8-state):
--HHHHHHHHHHHHHHHHHHHHHHHHHHHHHHHHHHHHHHHHHHHHHHHHHHHHHHHHHHHHHHHHHHHHHHHHHHHHHHHHHHTT-GGG------GGG---HHHHHHHHTTGGGGTS-HHHHHHHHHHHHHTSHHHHHHHHHHHHHHHHHHHHHHHTT-THHIIIIIHHHHHHHHHHHHHHHHHHHHHHHHHHHHTT-

pLDDT: mean 88.98, std 13.47, range [54.5, 98.5]

Foldseek 3Di:
DDPVVVVVVVVVVVVVVVVVVVVVVVVVVVVVVVVVVVVVVVVVVVVVVVLLVLLVVVLVLLVVLLVLLVVVLVLLVVCLVCLVVVNLLPRDDARQLQVRDCPSVVVCVVVVVLVVQDPPVLNVLQVVSVVCSRPVVRCVLVVVSVVLNVVCVVCVVVVNNVCSVVPSSVVVVVSSVVVNVVSVSSSVSSVVSSVSSVD